Protein AF-A0A6V7IU06-F1 (afdb_monomer_lite)

pLDDT: mean 82.22, std 9.12, range [54.59, 93.12]

Organism: NCBI:txid1563983

Sequence (187 aa):
PEKIKEISKVLLIICTLWHDMVQGTIITSYCLQGQLLVSHLTFLKSKLLQNTLPPMDWMKEILEFKKLLKYFNNDLAPAVCLYTVVNLSWAIAGSAWLMQYDSIDSKTNTLPYFSIVNVFLWALISLAPFVQAARLTTACSMIQNLGHEVRVRPFVYQMTSGEDLDTILLYTSSLNMCARLFRVPIT

Radius of gyration: 24.08 Å; chains: 1; bounding box: 57×33×73 Å

Foldseek 3Di:
DVVVVVVVVVVVVVVVVVVVVVLVVLLVVLLVLLVVLLVLLVVLLVCVLQVVDQLVVSLVSVVVSLVSLVCSQPPSQVVNLVVLVVLVVVLVVLVVVLVVCVVPDPDDDPVSVVSVVSSVVSVVSSCSSLVSQLSSQVSLVVQLCSLVVSVVPCPSCVVPDPVSSVVSNVSSVPDDGAHDHPNHGRD

Secondary structure (DSSP, 8-state):
-HHHHHHHHHHHHHHHHHHHHHHHHHHHHHHHHHHHHHHHHHHHHHHHHTT-S-HHHHHHHHHHHHHHHHHIIIIIHHHHHHHHHHHHHHHHHHHHHHHHHHHH--SS-SHHHHHHHHHHHHHHHHHHHHHHHHHHHHHHHHHHTHHHHHHT-TTTSTTS-HHHHHHHHHHHHH-----EETTEEP-

Structure (mmCIF, N/CA/C/O backbone):
data_AF-A0A6V7IU06-F1
#
_entry.id   AF-A0A6V7IU06-F1
#
loop_
_atom_site.group_PDB
_atom_site.id
_atom_site.type_symbol
_atom_site.label_atom_id
_atom_site.label_alt_id
_atom_site.label_comp_id
_atom_site.label_asym_id
_atom_site.label_entity_id
_atom_site.label_seq_id
_atom_site.pdbx_PDB_ins_code
_atom_site.Cartn_x
_atom_site.Cartn_y
_atom_site.Cartn_z
_atom_site.occupancy
_atom_site.B_iso_or_equiv
_atom_site.auth_seq_id
_atom_site.auth_comp_id
_atom_site.auth_asym_id
_atom_site.auth_atom_id
_atom_site.pdbx_PDB_model_num
ATOM 1 N N . PRO A 1 1 ? 24.860 13.568 -37.531 1.00 66.38 1 PRO A N 1
ATOM 2 C CA . PRO A 1 1 ? 24.248 12.258 -37.185 1.00 66.38 1 PRO A CA 1
ATOM 3 C C . PRO A 1 1 ? 24.676 11.769 -35.789 1.00 66.38 1 PRO A C 1
ATOM 5 O O . PRO A 1 1 ? 23.815 11.555 -34.947 1.00 66.38 1 PRO A O 1
ATOM 8 N N . GLU A 1 2 ? 25.980 11.681 -35.499 1.00 74.75 2 GLU A N 1
ATOM 9 C CA . GLU A 1 2 ? 26.479 11.190 -34.198 1.00 74.75 2 GLU A CA 1
ATOM 10 C C . GLU A 1 2 ? 26.217 12.151 -33.030 1.00 74.75 2 GLU A C 1
ATOM 12 O O . GLU A 1 2 ? 25.719 11.728 -31.992 1.00 74.75 2 GLU A O 1
ATOM 17 N N . LYS A 1 3 ? 26.422 13.463 -33.229 1.00 78.31 3 LYS A N 1
ATOM 18 C CA . LYS A 1 3 ? 26.085 14.483 -32.215 1.00 78.31 3 LYS A CA 1
ATOM 19 C C . LYS A 1 3 ? 24.603 14.458 -31.813 1.00 78.31 3 LYS A C 1
ATOM 21 O O . LYS A 1 3 ? 24.287 14.644 -30.648 1.00 78.31 3 LYS A O 1
ATOM 26 N N . ILE A 1 4 ? 23.701 14.185 -32.761 1.00 83.88 4 ILE A N 1
ATOM 27 C CA . ILE A 1 4 ? 22.252 14.082 -32.500 1.00 83.88 4 ILE A CA 1
ATOM 28 C C . ILE A 1 4 ? 21.950 12.833 -31.662 1.00 83.88 4 ILE A C 1
ATOM 30 O O . ILE A 1 4 ? 21.143 12.896 -30.740 1.00 83.88 4 ILE A O 1
ATOM 34 N N . LYS A 1 5 ? 22.642 11.717 -31.930 1.00 83.81 5 LYS A N 1
ATOM 35 C CA . LYS A 1 5 ? 22.518 10.480 -31.152 1.00 83.81 5 LYS A CA 1
ATOM 36 C C . LYS A 1 5 ? 22.982 10.685 -29.708 1.00 83.81 5 LYS A C 1
ATOM 38 O O . LYS A 1 5 ? 22.265 10.300 -28.791 1.00 83.81 5 LYS A O 1
ATOM 43 N N . GLU A 1 6 ? 24.118 11.343 -29.496 1.00 85.62 6 GLU A N 1
ATOM 44 C CA . GLU A 1 6 ? 24.610 11.657 -28.147 1.00 85.62 6 GLU A CA 1
ATOM 45 C C . GLU A 1 6 ? 23.666 12.605 -27.393 1.00 85.62 6 GLU A C 1
ATOM 47 O O . GLU A 1 6 ? 23.270 12.303 -26.269 1.00 85.62 6 GLU A O 1
ATOM 52 N N . ILE A 1 7 ? 23.189 13.676 -28.038 1.00 91.62 7 ILE A N 1
ATOM 53 C CA . ILE A 1 7 ? 22.194 14.584 -27.440 1.00 91.62 7 ILE A CA 1
ATOM 54 C C . ILE A 1 7 ? 20.904 13.829 -27.076 1.00 91.62 7 ILE A C 1
ATOM 56 O O . ILE A 1 7 ? 20.363 14.031 -25.991 1.00 91.62 7 ILE A O 1
ATOM 60 N N . SER A 1 8 ? 20.430 12.921 -27.938 1.00 86.25 8 SER A N 1
ATOM 61 C CA . SER A 1 8 ? 19.216 12.137 -27.671 1.00 86.25 8 SER A CA 1
ATOM 62 C C . SER A 1 8 ? 19.363 11.182 -26.483 1.00 86.25 8 SER A C 1
ATOM 64 O O . SER A 1 8 ? 18.432 11.052 -25.693 1.00 86.25 8 SER A O 1
ATOM 66 N N . LYS A 1 9 ? 20.539 10.563 -26.304 1.00 86.88 9 LYS A N 1
ATOM 67 C CA . LYS A 1 9 ? 20.825 9.704 -25.146 1.00 86.88 9 LYS A CA 1
ATOM 68 C C . LYS A 1 9 ? 20.848 10.514 -23.855 1.00 86.88 9 LYS A C 1
ATOM 70 O O . LYS A 1 9 ? 20.231 10.107 -22.878 1.00 86.88 9 LYS A O 1
ATOM 75 N N . VAL A 1 10 ? 21.530 11.662 -23.861 1.00 91.19 10 VAL A N 1
ATOM 76 C CA . VAL A 1 10 ? 21.608 12.549 -22.690 1.00 91.19 10 VAL A CA 1
ATOM 77 C C . VAL A 1 10 ? 20.215 13.038 -22.296 1.00 91.19 10 VAL A C 1
ATOM 79 O O . VAL A 1 10 ? 19.853 12.966 -21.125 1.00 91.19 10 VAL A O 1
ATOM 82 N N . LEU A 1 11 ? 19.403 13.461 -23.270 1.00 91.75 11 LEU A N 1
ATOM 83 C CA . LEU A 1 11 ? 18.022 13.872 -23.020 1.00 91.75 11 LEU A CA 1
ATOM 84 C C . LEU A 1 11 ? 17.186 12.726 -22.432 1.00 91.75 11 LEU A C 1
ATOM 86 O O . LEU A 1 11 ? 16.478 12.934 -21.451 1.00 91.75 11 LEU A O 1
ATOM 90 N N . LEU A 1 12 ? 17.306 11.514 -22.982 1.00 88.00 12 LEU A N 1
ATOM 91 C CA . LEU A 1 12 ? 16.582 10.338 -22.494 1.00 88.00 12 LEU A CA 1
ATOM 92 C C . LEU A 1 12 ? 16.960 9.993 -21.048 1.00 88.00 12 LEU A C 1
ATOM 94 O O . LEU A 1 12 ? 16.076 9.696 -20.245 1.00 88.00 12 LEU A O 1
ATOM 98 N N . ILE A 1 13 ? 18.245 10.088 -20.693 1.00 88.56 13 ILE A N 1
ATOM 99 C CA . ILE A 1 13 ? 18.719 9.876 -19.318 1.00 88.56 13 ILE A CA 1
ATOM 100 C C . ILE A 1 13 ? 18.093 10.907 -18.370 1.00 88.56 13 ILE A C 1
ATOM 102 O O . ILE A 1 13 ? 17.560 10.529 -17.331 1.00 88.56 13 ILE A O 1
ATOM 106 N N . ILE A 1 14 ? 18.097 12.193 -18.738 1.00 91.19 14 ILE A N 1
ATOM 107 C CA . ILE A 1 14 ? 17.514 13.264 -17.912 1.00 91.19 14 ILE A CA 1
ATOM 108 C C . ILE A 1 14 ? 16.005 13.060 -17.729 1.00 91.19 14 ILE A C 1
ATOM 110 O O . ILE A 1 14 ? 15.505 13.150 -16.608 1.00 91.19 14 ILE A O 1
ATOM 114 N N . CYS A 1 15 ? 15.278 12.752 -18.807 1.00 88.94 15 CYS A N 1
ATOM 115 C CA . CYS A 1 15 ? 13.842 12.483 -18.736 1.00 88.94 15 CYS A CA 1
ATOM 116 C C . CYS A 1 15 ? 13.533 11.280 -17.837 1.00 88.94 15 CYS A C 1
ATOM 118 O O . CYS A 1 15 ? 12.626 11.356 -17.011 1.00 88.94 15 CYS A O 1
ATOM 120 N N . THR A 1 16 ? 14.303 10.198 -17.961 1.00 86.50 16 THR A N 1
ATOM 121 C CA . THR A 1 16 ? 14.107 8.983 -17.156 1.00 86.50 16 THR A CA 1
ATOM 122 C C . THR A 1 16 ? 14.365 9.262 -15.677 1.00 86.50 16 THR A C 1
ATOM 124 O O . THR A 1 16 ? 13.518 8.955 -14.846 1.00 86.50 16 THR A O 1
ATOM 127 N N . LEU A 1 17 ? 15.459 9.960 -15.350 1.00 87.31 17 LEU A N 1
ATOM 128 C CA . LEU A 1 17 ? 15.771 10.360 -13.973 1.00 87.31 17 LEU A CA 1
ATOM 129 C C . LEU A 1 17 ? 14.665 11.217 -13.348 1.00 87.31 17 LEU A C 1
ATOM 131 O O . LEU A 1 17 ? 14.321 11.038 -12.180 1.00 87.31 17 LEU A O 1
ATOM 135 N N . TRP A 1 18 ? 14.093 12.144 -14.119 1.00 91.19 18 TRP A N 1
ATOM 136 C CA . TRP A 1 18 ? 12.992 12.975 -13.640 1.00 91.19 18 TRP A CA 1
ATOM 137 C C . TRP A 1 18 ? 11.736 12.147 -13.352 1.00 91.19 18 TRP A C 1
ATOM 139 O O . TRP A 1 18 ? 11.112 12.312 -12.302 1.00 91.19 18 TRP A O 1
ATOM 149 N N . HIS A 1 19 ? 11.384 11.231 -14.257 1.00 87.94 19 HIS A N 1
ATOM 150 C CA . HIS A 1 19 ? 10.266 10.311 -14.061 1.00 87.94 19 HIS A CA 1
ATOM 151 C C . HIS A 1 19 ? 10.463 9.419 -12.829 1.00 87.94 19 HIS A C 1
ATOM 153 O O . HIS A 1 19 ? 9.542 9.310 -12.018 1.00 87.94 19 HIS A O 1
ATOM 159 N N . ASP A 1 20 ? 11.661 8.865 -12.637 1.00 87.19 20 ASP A N 1
ATOM 160 C CA . ASP A 1 20 ? 11.993 8.022 -11.485 1.00 87.19 20 ASP A CA 1
ATOM 161 C C . ASP A 1 20 ? 11.888 8.794 -10.165 1.00 87.19 20 ASP A C 1
ATOM 163 O O . ASP A 1 20 ? 11.322 8.296 -9.188 1.00 87.19 20 ASP A O 1
ATOM 167 N N . MET A 1 21 ? 12.363 10.044 -10.136 1.00 90.69 21 MET A N 1
ATOM 168 C CA . MET A 1 21 ? 12.269 10.909 -8.958 1.00 90.69 21 MET A CA 1
ATOM 169 C C . MET A 1 21 ? 10.810 11.220 -8.591 1.00 90.69 21 MET A C 1
ATOM 171 O O . MET A 1 21 ? 10.420 11.117 -7.422 1.00 90.69 21 MET A O 1
ATOM 175 N N . VAL A 1 22 ? 9.985 11.577 -9.582 1.00 91.19 22 VAL A N 1
ATOM 176 C CA . VAL A 1 22 ? 8.552 11.848 -9.377 1.00 91.19 22 VAL A CA 1
ATOM 177 C C . VAL A 1 22 ? 7.840 10.591 -8.886 1.00 91.19 22 VAL A C 1
ATOM 179 O O . VAL A 1 22 ? 7.103 10.637 -7.899 1.00 91.19 22 VAL A O 1
ATOM 182 N N . GLN A 1 23 ? 8.103 9.454 -9.523 1.00 89.19 23 GLN A N 1
ATOM 183 C CA . GLN A 1 23 ? 7.504 8.185 -9.151 1.00 89.19 23 GLN A CA 1
ATOM 184 C C . GLN A 1 23 ? 7.879 7.772 -7.724 1.00 89.19 23 GLN A C 1
ATOM 186 O O . GLN A 1 23 ? 7.001 7.426 -6.929 1.00 89.19 23 GLN A O 1
ATOM 191 N N . GLY A 1 24 ? 9.167 7.839 -7.379 1.00 89.00 24 GLY A N 1
ATOM 192 C CA . GLY A 1 24 ? 9.655 7.527 -6.039 1.00 89.00 24 GLY A CA 1
ATOM 193 C C . GLY A 1 24 ? 8.998 8.407 -4.977 1.00 89.00 24 GLY A C 1
ATOM 194 O O . GLY A 1 24 ? 8.572 7.907 -3.936 1.00 89.00 24 GLY A O 1
ATOM 195 N N . THR A 1 25 ? 8.820 9.696 -5.271 1.00 91.56 25 THR A N 1
ATOM 196 C CA . THR A 1 25 ? 8.146 10.648 -4.376 1.00 91.56 25 THR A CA 1
ATOM 197 C C . THR A 1 25 ? 6.679 10.280 -4.154 1.00 91.56 25 THR A C 1
ATOM 199 O O . THR A 1 25 ? 6.214 10.259 -3.013 1.00 91.56 25 THR A O 1
ATOM 202 N N . ILE A 1 26 ? 5.946 9.944 -5.218 1.00 91.19 26 ILE A N 1
ATOM 203 C CA . ILE A 1 26 ? 4.521 9.594 -5.137 1.00 91.19 26 ILE A CA 1
ATOM 204 C C . ILE A 1 26 ? 4.318 8.291 -4.356 1.00 91.19 26 ILE A C 1
ATOM 206 O O . ILE A 1 26 ? 3.492 8.248 -3.442 1.00 91.19 26 ILE A O 1
ATOM 210 N N . ILE A 1 27 ? 5.101 7.250 -4.658 1.00 90.44 27 ILE A N 1
ATOM 211 C CA . ILE A 1 27 ? 5.028 5.961 -3.953 1.00 90.44 27 ILE A CA 1
ATOM 212 C C . ILE A 1 27 ? 5.397 6.141 -2.476 1.00 90.44 27 ILE A C 1
ATOM 214 O O . ILE A 1 27 ? 4.694 5.645 -1.597 1.00 90.44 27 ILE A O 1
ATOM 218 N N . THR A 1 28 ? 6.457 6.897 -2.184 1.00 91.38 28 THR A N 1
ATOM 219 C CA . THR A 1 28 ? 6.884 7.155 -0.802 1.00 91.38 28 THR A CA 1
ATOM 220 C C . THR A 1 28 ? 5.832 7.945 -0.030 1.00 91.38 28 THR A C 1
ATOM 222 O O . THR A 1 28 ? 5.491 7.566 1.088 1.00 91.38 28 THR A O 1
ATOM 225 N N . SER A 1 29 ? 5.262 8.998 -0.624 1.00 91.75 29 SER A N 1
ATOM 226 C CA . SER A 1 29 ? 4.185 9.788 -0.014 1.00 91.75 29 SER A CA 1
ATOM 227 C C . SER A 1 29 ? 2.966 8.923 0.312 1.00 91.75 29 SER A C 1
ATOM 229 O O . SER A 1 29 ? 2.428 9.002 1.416 1.00 91.75 29 SER A O 1
ATOM 231 N N . TYR A 1 30 ? 2.581 8.023 -0.598 1.00 91.62 30 TYR A N 1
ATOM 232 C CA . TYR A 1 30 ? 1.510 7.060 -0.356 1.00 91.62 30 TYR A CA 1
ATOM 233 C C . TYR A 1 30 ? 1.820 6.122 0.809 1.00 91.62 30 TYR A C 1
ATOM 235 O O . TYR A 1 30 ? 0.993 5.945 1.705 1.00 91.62 30 TYR A O 1
ATOM 243 N N . CYS A 1 31 ? 3.027 5.557 0.842 1.00 91.06 31 CYS A N 1
ATOM 244 C CA . CYS A 1 31 ? 3.454 4.693 1.936 1.00 91.06 31 CYS A CA 1
ATOM 245 C C . CYS A 1 31 ? 3.451 5.426 3.284 1.00 91.06 31 CYS A C 1
ATOM 247 O O . CYS A 1 31 ? 2.928 4.899 4.266 1.00 91.06 31 CYS A O 1
ATOM 249 N N . 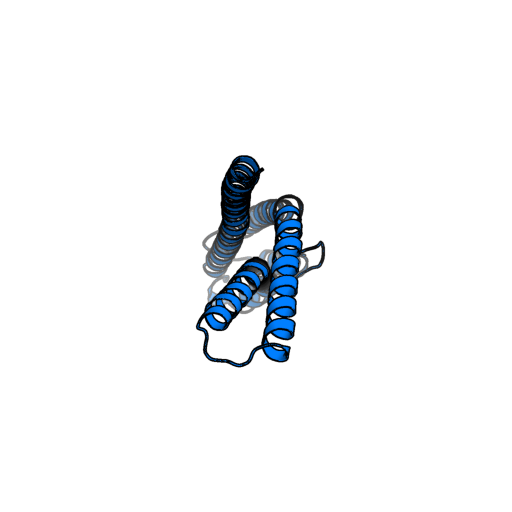LEU A 1 32 ? 3.963 6.659 3.325 1.00 92.88 32 LEU A N 1
ATOM 250 C CA . LEU A 1 32 ? 3.990 7.497 4.524 1.00 92.88 32 LEU A CA 1
ATOM 251 C C . LEU A 1 32 ? 2.582 7.836 5.021 1.00 92.88 32 LEU A C 1
ATOM 253 O O . LEU A 1 32 ? 2.293 7.640 6.201 1.00 92.88 32 LEU A O 1
ATOM 257 N N . GLN A 1 33 ? 1.689 8.288 4.136 1.00 92.44 33 GLN A N 1
ATOM 258 C CA . GLN A 1 33 ? 0.303 8.588 4.507 1.00 92.44 33 GLN A CA 1
ATOM 259 C C . GLN A 1 33 ? -0.429 7.332 4.990 1.00 92.44 33 GLN A C 1
ATOM 261 O O . GLN A 1 33 ? -1.119 7.373 6.007 1.00 92.44 33 GLN A O 1
ATOM 266 N N . GLY A 1 34 ? -0.214 6.190 4.333 1.00 91.69 34 GLY A N 1
ATOM 267 C CA . GLY A 1 34 ? -0.758 4.912 4.779 1.00 91.69 34 GLY A CA 1
ATOM 268 C C . GLY A 1 34 ? -0.259 4.517 6.174 1.00 91.69 34 GLY A C 1
ATOM 269 O O . GLY A 1 34 ? -1.053 4.071 7.000 1.00 91.69 34 GLY A O 1
ATOM 270 N N . GLN A 1 35 ? 1.037 4.688 6.464 1.00 92.31 35 GLN A N 1
ATOM 271 C CA . GLN A 1 35 ? 1.603 4.394 7.788 1.00 92.31 35 GLN A CA 1
ATOM 272 C C . GLN A 1 35 ? 1.053 5.333 8.860 1.00 92.31 35 GLN A C 1
ATOM 274 O O . GLN A 1 35 ? 0.745 4.890 9.965 1.00 92.31 35 GLN A O 1
ATOM 279 N N . LEU A 1 36 ? 0.889 6.613 8.530 1.00 93.12 36 LEU A N 1
ATOM 280 C CA . LEU A 1 36 ? 0.314 7.599 9.436 1.00 93.12 36 LEU A CA 1
ATOM 281 C C . LEU A 1 36 ? -1.130 7.236 9.803 1.00 93.12 36 LEU A C 1
ATOM 283 O O . LEU A 1 36 ? -1.481 7.266 10.981 1.00 93.12 36 LEU A O 1
ATOM 287 N N . LEU A 1 37 ? -1.934 6.803 8.826 1.00 92.38 37 LEU A N 1
ATOM 288 C CA . LEU A 1 37 ? -3.292 6.309 9.065 1.00 92.38 37 LEU A CA 1
ATOM 289 C C . LEU A 1 37 ? -3.302 5.058 9.960 1.00 92.38 37 LEU A C 1
ATOM 291 O O . LEU A 1 37 ? -4.087 4.998 10.905 1.00 92.38 37 LEU A O 1
ATOM 295 N N . VAL A 1 38 ? -2.417 4.083 9.716 1.00 91.62 38 VAL A N 1
ATOM 296 C CA . VAL A 1 38 ? -2.277 2.887 10.574 1.00 91.62 38 VAL A CA 1
ATOM 297 C C . VAL A 1 38 ? -1.924 3.272 12.012 1.00 91.62 38 VAL A C 1
ATOM 299 O O . VAL A 1 38 ? -2.520 2.757 12.961 1.00 91.62 38 VAL A O 1
ATOM 302 N N . SER A 1 39 ? -0.963 4.180 12.180 1.00 91.31 39 SER A N 1
ATOM 303 C CA . SER A 1 39 ? -0.522 4.652 13.494 1.00 91.31 39 SER A CA 1
ATOM 304 C C . SER A 1 39 ? -1.648 5.368 14.238 1.00 91.31 39 SER A C 1
ATOM 306 O O . SER A 1 39 ? -1.935 5.041 15.389 1.00 91.31 39 SER A O 1
ATOM 308 N N . HIS A 1 40 ? -2.360 6.271 13.557 1.00 91.81 40 HIS A N 1
ATOM 309 C CA . HIS A 1 40 ? -3.506 6.981 14.120 1.00 91.81 40 HIS A CA 1
ATOM 310 C C . HIS A 1 40 ? -4.599 6.015 14.593 1.00 91.81 40 HIS A C 1
ATOM 312 O O . HIS A 1 40 ? -5.119 6.145 15.700 1.00 91.81 40 HIS A O 1
ATOM 318 N N . LEU A 1 41 ? -4.887 4.985 13.798 1.00 88.94 41 LEU A N 1
ATOM 319 C CA . LEU A 1 41 ? -5.882 3.981 14.143 1.00 88.94 41 LEU A CA 1
ATOM 320 C C . LEU A 1 41 ? -5.450 3.107 15.334 1.00 88.94 41 LEU A C 1
ATOM 322 O O . LEU A 1 41 ? -6.245 2.818 16.226 1.00 88.94 41 LEU A O 1
ATOM 326 N N . THR A 1 42 ? -4.170 2.735 15.392 1.00 88.81 42 THR A N 1
ATOM 327 C CA . THR A 1 42 ? -3.589 1.989 16.521 1.00 88.81 42 THR A CA 1
ATOM 328 C C . THR A 1 42 ? -3.624 2.818 17.808 1.00 88.81 42 THR A C 1
ATOM 330 O O . THR A 1 42 ? -3.929 2.304 18.884 1.00 88.81 42 THR A O 1
ATOM 333 N N . PHE A 1 43 ? -3.366 4.120 17.705 1.00 88.75 43 PHE A N 1
ATOM 334 C CA . PHE A 1 43 ? -3.474 5.054 18.819 1.00 88.75 43 PHE A CA 1
ATOM 335 C C . PHE A 1 43 ? -4.919 5.190 19.317 1.00 88.75 43 PHE A C 1
ATOM 337 O O . PHE A 1 43 ? -5.165 5.093 20.519 1.00 88.75 43 PHE A O 1
ATOM 344 N N . LEU A 1 44 ? -5.886 5.316 18.402 1.00 87.44 44 LEU A N 1
ATOM 345 C CA . LEU A 1 44 ? -7.316 5.299 18.721 1.00 87.44 44 LEU A CA 1
ATOM 346 C C . LEU A 1 44 ? -7.749 4.003 19.407 1.00 87.44 44 LEU A C 1
ATOM 348 O O . LEU A 1 44 ? -8.550 4.049 20.342 1.00 87.44 44 LEU A O 1
ATOM 352 N N . LYS A 1 45 ? -7.202 2.857 18.984 1.00 86.56 45 LYS A N 1
ATOM 353 C CA . LYS A 1 45 ? -7.425 1.570 19.653 1.00 86.56 45 LYS A CA 1
ATOM 354 C C . LYS A 1 45 ? -7.001 1.636 21.121 1.00 86.56 45 LYS A C 1
ATOM 356 O O . LYS A 1 45 ? -7.775 1.284 22.009 1.00 86.56 45 LYS A O 1
ATOM 361 N N . SER A 1 46 ? -5.775 2.092 21.370 1.00 86.06 46 SER A N 1
ATOM 362 C CA . SER A 1 46 ? -5.207 2.185 22.717 1.00 86.06 46 SER A CA 1
ATOM 363 C C . SER A 1 46 ? -5.975 3.166 23.599 1.00 86.06 46 SER A C 1
ATOM 365 O O . SER A 1 46 ? -6.268 2.833 24.745 1.00 86.06 46 SER A O 1
ATOM 367 N N . LYS A 1 47 ? -6.363 4.330 23.057 1.00 85.75 47 LYS A N 1
ATOM 368 C CA . LYS A 1 47 ? -7.198 5.314 23.763 1.00 85.75 47 LYS A CA 1
ATOM 369 C C . LYS A 1 47 ? -8.508 4.701 24.249 1.00 85.75 47 LYS A C 1
ATOM 371 O O . LYS A 1 47 ? -8.853 4.871 25.420 1.00 85.75 47 LYS A O 1
ATOM 376 N N . LEU A 1 48 ? -9.200 3.968 23.366 1.00 82.38 48 LEU A N 1
ATOM 377 C CA . LEU A 1 48 ? -10.451 3.306 23.721 1.00 82.38 48 LEU A CA 1
ATOM 378 C C . LEU A 1 48 ? -10.211 2.254 24.799 1.00 82.38 48 LEU A C 1
ATOM 380 O O . LEU A 1 48 ? -10.854 2.333 25.836 1.00 82.38 48 LEU A O 1
ATOM 384 N N . LEU A 1 49 ? -9.256 1.334 24.601 1.00 80.81 49 LEU A N 1
ATOM 385 C CA . LEU A 1 49 ? -8.967 0.236 25.538 1.00 80.81 49 LEU A CA 1
ATOM 386 C C . LEU A 1 49 ? -8.565 0.700 26.940 1.00 80.81 49 LEU A C 1
ATOM 388 O O . LEU A 1 49 ? -8.821 -0.009 27.908 1.00 80.81 49 LEU A O 1
ATOM 392 N N . GLN A 1 50 ? -7.902 1.849 27.048 1.00 82.19 50 GLN A N 1
ATOM 393 C CA . GLN A 1 50 ? -7.514 2.438 28.331 1.00 82.19 50 GLN A CA 1
ATOM 394 C C . GLN A 1 50 ? -8.624 3.311 28.940 1.00 82.19 50 GLN A C 1
ATOM 396 O O . GLN A 1 50 ? -8.416 3.888 30.001 1.00 82.19 50 GLN A O 1
ATOM 401 N N . ASN A 1 51 ? -9.779 3.428 28.271 1.00 76.75 51 ASN A N 1
ATOM 402 C CA . ASN A 1 51 ? -10.902 4.291 28.644 1.00 76.75 51 ASN A CA 1
ATOM 403 C C . ASN A 1 51 ? -10.477 5.747 28.921 1.00 76.75 51 ASN A C 1
ATOM 405 O O . ASN A 1 51 ? -10.976 6.409 29.826 1.00 76.75 51 ASN A O 1
ATOM 409 N N . THR A 1 52 ? -9.502 6.239 28.151 1.00 73.62 52 THR A N 1
ATOM 410 C CA . THR A 1 52 ? -8.934 7.592 28.325 1.00 73.62 52 THR A CA 1
ATOM 411 C C . THR A 1 52 ? -9.738 8.670 27.604 1.00 73.62 52 THR A C 1
ATOM 413 O O . THR A 1 52 ? -9.493 9.857 27.808 1.00 73.62 52 THR A O 1
ATOM 416 N N . LEU A 1 53 ? -10.691 8.269 26.759 1.00 75.75 53 LEU A N 1
ATOM 417 C CA . LEU A 1 53 ? -11.535 9.151 25.964 1.00 75.75 53 LEU A CA 1
ATOM 418 C C . LEU A 1 53 ? -13.001 8.699 26.069 1.00 75.75 53 LEU A C 1
ATOM 420 O O . LEU A 1 53 ? -13.256 7.494 25.970 1.00 75.75 53 LEU A O 1
ATOM 424 N N . PRO A 1 54 ? -13.968 9.628 26.198 1.00 80.25 54 PRO A N 1
ATOM 425 C CA . PRO A 1 54 ? -15.383 9.296 26.122 1.00 80.25 54 PRO A CA 1
ATOM 426 C C . PRO A 1 54 ? -15.731 8.572 24.807 1.00 80.25 54 PRO A C 1
ATOM 428 O O . PRO A 1 54 ? -15.268 8.990 23.738 1.00 80.25 54 PRO A O 1
ATOM 431 N N . PRO A 1 55 ? -16.598 7.543 24.837 1.00 77.81 55 PRO A N 1
ATOM 432 C CA . PRO A 1 55 ? -16.999 6.790 23.646 1.00 77.81 55 PRO A CA 1
ATOM 433 C C . PRO A 1 55 ? -17.514 7.647 22.485 1.00 77.81 55 PRO A C 1
ATOM 435 O O . PRO A 1 55 ? -17.192 7.390 21.326 1.00 77.81 55 PRO A O 1
ATOM 438 N N . MET A 1 56 ? -18.282 8.699 22.783 1.00 81.62 56 MET A N 1
ATOM 439 C CA . MET A 1 56 ? -18.830 9.605 21.769 1.00 81.62 56 MET A CA 1
ATOM 440 C C . MET A 1 56 ? -17.750 10.376 21.011 1.00 81.62 56 MET A C 1
ATOM 442 O O . MET A 1 56 ? -17.853 10.544 19.796 1.00 81.62 56 MET A O 1
ATOM 446 N N . ASP A 1 57 ? -16.706 10.828 21.701 1.00 85.50 57 ASP A N 1
ATOM 447 C CA . ASP A 1 57 ? -15.606 11.551 21.064 1.00 85.50 57 ASP A CA 1
ATOM 448 C C . ASP A 1 57 ? -14.696 10.595 20.291 1.00 85.50 57 ASP A C 1
ATOM 450 O O . ASP A 1 57 ? -14.253 10.922 19.190 1.00 85.50 57 ASP A O 1
ATOM 454 N N . TRP A 1 58 ? -14.533 9.361 20.778 1.00 87.44 58 TRP A N 1
ATOM 455 C CA . TRP A 1 58 ? -13.852 8.305 20.030 1.00 87.44 58 TRP A CA 1
ATOM 456 C C . TRP A 1 58 ? -14.538 8.014 18.687 1.00 87.44 58 TRP A C 1
ATOM 458 O O . TRP A 1 58 ? -13.882 7.944 17.647 1.00 87.44 58 TRP A O 1
ATOM 468 N N . MET A 1 59 ? -15.871 7.900 18.680 1.00 85.94 59 MET A N 1
ATOM 469 C CA . MET A 1 59 ? -16.636 7.674 17.449 1.00 85.94 59 MET A CA 1
ATOM 470 C C . MET A 1 59 ? -16.483 8.827 16.445 1.00 85.94 59 MET A C 1
ATOM 472 O O . MET A 1 59 ? -16.399 8.567 15.239 1.00 85.94 59 MET A O 1
ATOM 476 N N . LYS A 1 60 ? -16.390 10.081 16.921 1.00 88.62 60 LYS A N 1
ATOM 477 C CA . LYS A 1 60 ? -16.104 11.255 16.075 1.00 88.62 60 LYS A CA 1
ATOM 478 C C . LYS A 1 60 ? -14.702 11.190 15.466 1.00 88.62 60 LYS A C 1
ATOM 480 O O . LYS A 1 60 ? -14.591 11.359 14.253 1.00 88.62 60 LYS A O 1
ATOM 485 N N . GLU A 1 61 ? -13.665 10.888 16.255 1.00 88.88 61 GLU A N 1
ATOM 486 C CA . GLU A 1 61 ? -12.291 10.736 15.737 1.00 88.88 61 GLU A CA 1
ATOM 487 C C . GLU A 1 61 ? -12.233 9.623 14.661 1.00 88.88 61 GLU A C 1
ATOM 489 O O . GLU A 1 61 ? -11.630 9.796 13.600 1.00 88.88 61 GLU A O 1
ATOM 494 N N . ILE A 1 62 ? -12.953 8.509 14.853 1.00 88.31 62 ILE A N 1
ATOM 495 C CA . ILE A 1 62 ? -13.063 7.442 13.841 1.00 88.31 62 ILE A CA 1
ATOM 496 C C . ILE A 1 62 ? -13.773 7.916 12.561 1.00 88.31 62 ILE A C 1
ATOM 498 O O . ILE A 1 62 ? -13.397 7.521 11.452 1.00 88.31 62 ILE A O 1
ATOM 502 N N . LEU A 1 63 ? -14.791 8.772 12.674 1.00 87.81 63 LEU A N 1
ATOM 503 C CA . LEU A 1 63 ? -15.470 9.338 11.507 1.00 87.81 63 LEU A CA 1
ATOM 504 C C . LEU A 1 63 ? -14.545 10.270 10.708 1.00 87.81 63 LEU A C 1
ATOM 506 O O . LEU A 1 63 ? -14.590 10.273 9.475 1.00 87.81 63 LEU A O 1
ATOM 510 N N . GLU A 1 64 ? -13.698 11.045 11.384 1.00 90.44 64 GLU A N 1
ATOM 511 C CA . GLU A 1 64 ? -12.670 11.866 10.738 1.00 90.44 64 GLU A CA 1
ATOM 512 C C . GLU A 1 64 ? -11.625 11.001 10.035 1.00 90.44 64 GLU A C 1
ATOM 514 O O . GLU A 1 64 ? -11.349 11.214 8.851 1.00 90.44 64 GLU A O 1
ATOM 519 N N . PHE A 1 65 ? -11.145 9.945 10.697 1.00 91.25 65 PHE A N 1
ATOM 520 C CA . PHE A 1 65 ? -10.287 8.943 10.069 1.00 91.25 65 PHE A CA 1
ATOM 521 C C . PHE A 1 65 ? -10.928 8.347 8.809 1.00 91.25 65 PHE A C 1
ATOM 523 O O . PHE A 1 65 ? -10.276 8.240 7.771 1.00 91.25 65 PHE A O 1
ATOM 530 N N . LYS A 1 66 ? -12.227 8.022 8.839 1.00 88.75 66 LYS A N 1
ATOM 531 C CA . LYS A 1 66 ? -12.946 7.495 7.668 1.00 88.75 66 LYS A CA 1
ATOM 532 C C . LYS A 1 66 ? -12.934 8.471 6.486 1.00 88.75 66 LYS A C 1
ATOM 534 O O . LYS A 1 66 ? -12.863 8.031 5.336 1.00 88.75 66 LYS A O 1
ATOM 539 N N . LYS A 1 67 ? -12.980 9.786 6.733 1.00 89.50 67 LYS A N 1
ATOM 540 C CA . LYS A 1 67 ? -12.837 10.805 5.676 1.00 89.50 67 LYS A CA 1
ATOM 541 C C . LYS A 1 67 ? -11.425 10.793 5.088 1.00 89.50 67 LYS A C 1
ATOM 543 O O . LYS A 1 67 ? -11.294 10.793 3.866 1.00 89.50 67 LYS A O 1
ATOM 548 N N . LEU A 1 68 ? -10.395 10.709 5.933 1.00 90.62 68 LEU A N 1
ATOM 549 C CA . LEU A 1 68 ? -8.996 10.605 5.497 1.00 90.62 68 LEU A CA 1
ATOM 550 C C . LEU A 1 68 ? -8.741 9.322 4.698 1.00 90.62 68 LEU A C 1
ATOM 552 O O . LEU A 1 68 ? -8.104 9.365 3.651 1.00 90.62 68 LEU A O 1
ATOM 556 N N . LEU A 1 69 ? -9.304 8.192 5.128 1.00 89.00 69 LEU A N 1
ATOM 557 C CA . LEU A 1 69 ? -9.234 6.927 4.397 1.00 89.00 69 LEU A CA 1
ATOM 558 C C . LEU A 1 69 ? -9.935 7.020 3.034 1.00 89.00 69 LEU A C 1
ATOM 560 O O . LEU A 1 69 ? -9.449 6.477 2.043 1.00 89.00 69 LEU A O 1
ATOM 564 N N . LYS A 1 70 ? -11.072 7.723 2.957 1.00 88.50 70 LYS A N 1
ATOM 565 C CA . LYS A 1 70 ? -11.766 7.966 1.686 1.00 88.50 70 LYS A CA 1
ATOM 566 C C . LYS A 1 70 ? -10.912 8.806 0.733 1.00 88.50 70 LYS A C 1
ATOM 568 O O . LYS A 1 70 ? -10.834 8.454 -0.439 1.00 88.50 70 LYS A O 1
ATOM 573 N N . TYR A 1 71 ? -10.267 9.859 1.234 1.00 89.56 71 TYR A N 1
ATOM 574 C CA . TYR A 1 71 ? -9.310 10.669 0.473 1.00 89.56 71 TYR A CA 1
ATOM 575 C C . TYR A 1 71 ? -8.124 9.820 -0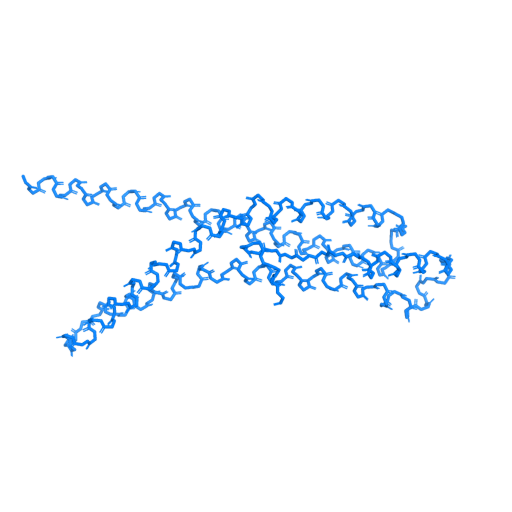.012 1.00 89.56 71 TYR A C 1
ATOM 577 O O . TYR A 1 71 ? -7.835 9.766 -1.204 1.00 89.56 71 TYR A O 1
ATOM 585 N N . PHE A 1 72 ? -7.513 9.046 0.886 1.00 90.06 72 PHE A N 1
ATOM 586 C CA . PHE A 1 72 ? -6.409 8.140 0.567 1.00 90.06 72 PHE A CA 1
ATOM 587 C C . PHE A 1 72 ? -6.763 7.158 -0.566 1.00 90.06 72 PHE A C 1
ATOM 589 O O . PHE A 1 72 ? -6.003 6.995 -1.520 1.00 90.06 72 PHE A O 1
ATOM 596 N N . ASN A 1 73 ? -7.953 6.554 -0.504 1.00 88.88 73 ASN A N 1
ATOM 597 C CA . ASN A 1 73 ? -8.430 5.593 -1.499 1.00 88.88 73 ASN A CA 1
ATOM 598 C C . ASN A 1 73 ? -8.858 6.232 -2.836 1.00 88.88 73 ASN A C 1
ATOM 600 O O . ASN A 1 73 ? -8.759 5.579 -3.873 1.00 88.88 73 ASN A O 1
ATOM 604 N N . ASN A 1 74 ? -9.392 7.455 -2.828 1.00 86.94 74 ASN A N 1
ATOM 605 C CA . ASN A 1 74 ? -9.955 8.078 -4.031 1.00 86.94 74 ASN A CA 1
ATOM 606 C C . ASN A 1 74 ? -8.969 8.979 -4.772 1.00 86.94 74 ASN A C 1
ATOM 608 O O . ASN A 1 74 ? -9.046 9.042 -5.993 1.00 86.94 74 ASN A O 1
ATOM 612 N N . ASP A 1 75 ? -8.067 9.651 -4.060 1.00 85.94 75 ASP A N 1
ATOM 613 C CA . ASP A 1 75 ? -7.174 10.652 -4.648 1.00 85.94 75 ASP A CA 1
ATOM 614 C C . ASP A 1 75 ? -5.738 10.127 -4.752 1.00 85.94 75 ASP A C 1
ATOM 616 O O . ASP A 1 75 ? -5.081 10.286 -5.781 1.00 85.94 75 ASP A O 1
ATOM 620 N N . LEU A 1 76 ? -5.261 9.422 -3.721 1.00 85.62 76 LEU A N 1
ATOM 621 C CA . LEU A 1 76 ? -3.883 8.928 -3.662 1.00 85.62 76 LEU A CA 1
ATOM 622 C C . LEU A 1 76 ? -3.707 7.566 -4.348 1.00 85.62 76 LEU A C 1
ATOM 624 O O . LEU A 1 76 ? -2.774 7.373 -5.131 1.00 85.62 76 LEU A O 1
ATOM 628 N N . ALA A 1 77 ? -4.607 6.617 -4.076 1.00 87.12 77 ALA A N 1
ATOM 629 C CA . ALA A 1 77 ? -4.491 5.263 -4.609 1.00 87.12 77 ALA A CA 1
ATOM 630 C C . ALA A 1 77 ? -4.506 5.208 -6.150 1.00 87.12 77 ALA A C 1
ATOM 632 O O . ALA A 1 77 ? -3.650 4.510 -6.694 1.00 87.12 77 ALA A O 1
ATOM 633 N N . PRO A 1 78 ? -5.371 5.935 -6.894 1.00 86.75 78 PRO A N 1
ATOM 634 C CA . PRO A 1 78 ? -5.371 5.866 -8.359 1.00 86.75 78 PRO A CA 1
ATOM 635 C C . PRO A 1 78 ? -4.070 6.358 -8.994 1.00 86.75 78 PRO A C 1
ATOM 637 O O . PRO A 1 78 ? -3.616 5.770 -9.974 1.00 86.75 78 PRO A O 1
ATOM 640 N N . ALA A 1 79 ? -3.437 7.386 -8.419 1.00 87.38 79 ALA A N 1
ATOM 641 C CA . ALA A 1 79 ? -2.144 7.867 -8.896 1.00 87.38 79 ALA A CA 1
ATOM 642 C C . ALA A 1 79 ? -1.078 6.766 -8.781 1.00 87.38 79 ALA A C 1
ATOM 644 O O . ALA A 1 79 ? -0.384 6.459 -9.747 1.00 87.38 79 ALA A O 1
ATOM 645 N N . VAL A 1 80 ? -1.005 6.097 -7.629 1.00 88.94 80 VAL A N 1
ATOM 646 C CA . VAL A 1 80 ? -0.062 4.992 -7.391 1.00 88.94 80 VAL A CA 1
ATOM 647 C C . VAL A 1 80 ? -0.391 3.756 -8.233 1.00 88.94 80 VAL A C 1
ATOM 649 O O . VAL A 1 80 ? 0.516 3.048 -8.671 1.00 88.94 80 VAL A O 1
ATOM 652 N N . CYS A 1 81 ? -1.671 3.513 -8.524 1.00 86.62 81 CYS A N 1
ATOM 653 C CA . CYS A 1 81 ? -2.115 2.450 -9.430 1.00 86.62 81 CYS A CA 1
ATOM 654 C C . CYS A 1 81 ? -1.547 2.625 -10.847 1.00 86.62 81 CYS A C 1
ATOM 656 O O . CYS A 1 81 ? -1.093 1.664 -11.460 1.00 86.62 81 CYS A O 1
ATOM 658 N N . LEU A 1 82 ? -1.527 3.854 -11.369 1.00 88.31 82 LEU A N 1
ATOM 659 C CA . LEU A 1 82 ? -0.955 4.118 -12.691 1.00 88.31 82 LEU A CA 1
ATOM 660 C C . LEU A 1 82 ? 0.551 3.824 -12.715 1.00 88.31 82 LEU A C 1
ATOM 662 O O . LEU A 1 82 ? 1.025 3.113 -13.599 1.00 88.31 82 LEU A O 1
ATOM 666 N N . TYR A 1 83 ? 1.294 4.292 -11.711 1.00 87.69 83 TYR A N 1
ATOM 667 C CA . TYR A 1 83 ? 2.737 4.040 -11.630 1.00 87.69 83 TYR A CA 1
ATOM 668 C C . TYR A 1 83 ? 3.084 2.570 -11.375 1.00 87.69 83 TYR A C 1
ATOM 670 O O . TYR A 1 83 ? 4.079 2.078 -11.895 1.00 87.69 83 TYR A O 1
ATOM 678 N N . THR A 1 84 ? 2.262 1.833 -10.628 1.00 87.00 84 THR A N 1
ATOM 679 C CA . THR A 1 84 ? 2.467 0.385 -10.443 1.00 87.00 84 THR A CA 1
ATOM 680 C C . THR A 1 84 ? 2.303 -0.390 -11.749 1.00 87.00 84 THR A C 1
ATOM 682 O O . THR A 1 84 ? 3.104 -1.282 -12.009 1.00 87.00 84 THR A O 1
ATOM 685 N N . VAL A 1 85 ? 1.361 -0.016 -12.623 1.00 88.50 85 VAL A N 1
ATOM 686 C CA . VAL A 1 85 ? 1.251 -0.616 -13.970 1.00 88.50 85 VAL A CA 1
ATOM 687 C C . VAL A 1 85 ? 2.492 -0.322 -14.817 1.00 88.50 85 VAL A C 1
ATOM 689 O O . VAL A 1 85 ? 3.001 -1.216 -15.498 1.00 88.50 85 VAL A O 1
ATOM 692 N N . VAL A 1 86 ? 3.012 0.906 -14.756 1.00 87.81 86 VAL A N 1
ATOM 693 C CA . VAL A 1 86 ? 4.250 1.286 -15.457 1.00 87.81 86 VAL A CA 1
ATOM 694 C C . VAL A 1 86 ? 5.439 0.466 -14.942 1.00 87.81 86 VAL A C 1
ATOM 696 O O . VAL A 1 86 ? 6.162 -0.126 -15.739 1.00 87.81 86 VAL A O 1
ATOM 699 N N . ASN A 1 87 ? 5.593 0.339 -13.623 1.00 87.00 87 ASN A N 1
ATOM 700 C CA . ASN A 1 87 ? 6.650 -0.468 -13.003 1.00 87.00 87 ASN A CA 1
ATOM 701 C C . ASN A 1 87 ? 6.559 -1.944 -13.362 1.00 87.00 87 ASN A C 1
ATOM 703 O O . ASN A 1 87 ? 7.571 -2.572 -13.664 1.00 87.00 87 ASN A O 1
ATOM 707 N N . LEU A 1 88 ? 5.346 -2.493 -13.366 1.00 86.88 88 LEU A N 1
ATOM 708 C CA . LEU A 1 88 ? 5.115 -3.869 -13.775 1.00 86.88 88 LEU A CA 1
ATOM 709 C C . LEU A 1 88 ? 5.485 -4.076 -15.249 1.00 86.88 88 LEU A C 1
ATOM 711 O O . LEU A 1 88 ? 6.087 -5.088 -15.591 1.00 86.88 88 LEU A O 1
ATOM 715 N N . SER A 1 89 ? 5.193 -3.097 -16.108 1.00 88.62 89 SER A N 1
ATOM 716 C CA . SER A 1 89 ? 5.569 -3.136 -17.526 1.00 88.62 89 SER A CA 1
ATOM 717 C C . SER A 1 89 ? 7.091 -3.152 -17.703 1.00 88.62 89 SER A C 1
ATOM 719 O O . SER A 1 89 ? 7.606 -3.961 -18.475 1.00 88.62 89 SER A O 1
ATOM 721 N N . TRP A 1 90 ? 7.821 -2.325 -16.946 1.00 86.06 90 TRP A N 1
ATOM 722 C CA . TRP A 1 90 ? 9.289 -2.342 -16.927 1.00 86.06 90 TRP A CA 1
ATOM 723 C C . TRP A 1 90 ? 9.859 -3.654 -16.388 1.00 86.06 90 TRP A C 1
ATOM 725 O O . TRP A 1 90 ? 10.812 -4.181 -16.962 1.00 86.06 90 TRP A O 1
ATOM 735 N N . ALA A 1 91 ? 9.258 -4.217 -15.337 1.00 87.31 91 ALA A N 1
ATOM 736 C CA . ALA A 1 91 ? 9.656 -5.514 -14.801 1.00 87.31 91 ALA A CA 1
ATOM 737 C C . ALA A 1 91 ? 9.466 -6.631 -15.840 1.00 87.31 91 ALA A C 1
ATOM 739 O O . ALA A 1 91 ? 10.401 -7.387 -16.085 1.00 87.31 91 ALA A O 1
ATOM 740 N N . ILE A 1 92 ? 8.310 -6.684 -16.516 1.00 87.12 92 ILE A N 1
ATOM 741 C CA . ILE A 1 92 ? 8.023 -7.668 -17.574 1.00 87.12 92 ILE A CA 1
ATOM 742 C C . ILE A 1 92 ? 8.991 -7.505 -18.749 1.00 87.12 92 ILE A C 1
ATOM 744 O O . ILE A 1 92 ? 9.534 -8.497 -19.231 1.00 87.12 92 ILE A O 1
ATOM 748 N N . ALA A 1 93 ? 9.237 -6.272 -19.199 1.00 87.44 93 ALA A N 1
ATOM 749 C CA . ALA A 1 93 ? 10.180 -6.004 -20.281 1.00 87.44 93 ALA A CA 1
ATOM 750 C C . ALA A 1 93 ? 11.608 -6.442 -19.910 1.00 87.44 93 ALA A C 1
ATOM 752 O O . ALA A 1 93 ? 12.282 -7.088 -20.713 1.00 87.44 93 ALA A O 1
ATOM 753 N N . GLY A 1 94 ? 12.048 -6.155 -18.680 1.00 84.25 94 GLY A N 1
ATOM 754 C CA . GLY A 1 94 ? 13.341 -6.601 -18.163 1.00 84.25 94 GLY A CA 1
ATOM 755 C C . GLY A 1 94 ? 13.438 -8.126 -18.047 1.00 84.25 94 GLY A C 1
ATOM 756 O O . GLY A 1 94 ? 14.446 -8.705 -18.449 1.00 84.25 94 GLY A O 1
ATOM 757 N N . SER A 1 95 ? 12.377 -8.793 -17.582 1.00 84.31 95 SER A N 1
ATOM 758 C CA . SER A 1 95 ? 12.298 -10.258 -17.549 1.00 84.31 95 SER A CA 1
ATOM 759 C C . SER A 1 95 ? 12.353 -10.866 -18.951 1.00 84.31 95 SER A C 1
ATOM 761 O O . SER A 1 95 ? 13.115 -11.801 -19.177 1.00 84.31 95 SER A O 1
ATOM 763 N N . ALA A 1 96 ? 11.598 -10.325 -19.911 1.00 85.94 96 ALA A N 1
ATOM 764 C CA . ALA A 1 96 ? 11.587 -10.807 -21.290 1.00 85.94 96 ALA A CA 1
ATOM 765 C C . ALA A 1 96 ? 12.958 -10.648 -21.966 1.00 85.94 96 ALA A C 1
ATOM 767 O O . ALA A 1 96 ? 13.411 -11.557 -22.663 1.00 85.94 96 ALA A O 1
ATOM 768 N N . TRP A 1 97 ? 13.642 -9.526 -21.722 1.00 85.12 97 TRP A N 1
ATOM 769 C CA . TRP A 1 97 ? 15.009 -9.310 -22.194 1.00 85.12 97 TRP A CA 1
ATOM 770 C C . TRP A 1 97 ? 15.981 -10.336 -21.600 1.00 85.12 97 TRP A C 1
ATOM 772 O O . TRP A 1 97 ? 16.792 -10.907 -22.327 1.00 85.12 97 TRP A O 1
ATOM 782 N N . LEU A 1 98 ? 15.860 -10.628 -20.301 1.00 82.69 98 LEU A N 1
ATOM 783 C CA . LEU A 1 98 ? 16.689 -11.628 -19.629 1.00 82.69 98 LEU A CA 1
ATOM 784 C C . LEU A 1 98 ? 16.466 -13.040 -20.201 1.00 82.69 98 LEU A C 1
ATOM 786 O O . LEU A 1 98 ? 17.435 -13.756 -20.433 1.00 82.69 98 LEU A O 1
ATOM 790 N N . MET A 1 99 ? 15.214 -13.417 -20.486 1.00 78.81 99 MET A N 1
ATOM 791 C CA . MET A 1 99 ? 14.886 -14.719 -21.086 1.00 78.81 99 MET A CA 1
ATOM 792 C C . MET A 1 99 ? 15.450 -14.868 -22.507 1.00 78.81 99 MET A C 1
ATOM 794 O O . MET A 1 99 ? 15.925 -15.941 -22.868 1.00 78.81 99 MET A O 1
ATOM 798 N N . GLN A 1 100 ? 15.434 -13.800 -23.314 1.00 77.06 100 GLN A N 1
ATOM 799 C CA . GLN A 1 100 ? 16.060 -13.820 -24.642 1.00 77.06 100 GLN A CA 1
ATOM 800 C C . GLN A 1 100 ? 17.590 -13.894 -24.551 1.00 77.06 100 GLN A C 1
ATOM 802 O O . GLN A 1 100 ? 18.210 -14.617 -25.330 1.00 77.06 100 GLN A O 1
ATOM 807 N N . TYR A 1 101 ? 18.198 -13.196 -23.586 1.00 69.19 101 TYR A N 1
ATOM 808 C CA . TYR A 1 101 ? 19.646 -13.205 -23.367 1.00 69.19 101 TYR A CA 1
ATOM 809 C C . TYR A 1 101 ? 20.175 -14.594 -22.978 1.00 69.19 101 TYR A C 1
ATOM 811 O O . TYR A 1 101 ? 21.159 -15.057 -23.556 1.00 69.19 101 TYR A O 1
ATOM 819 N N . ASP A 1 102 ? 19.480 -15.283 -22.068 1.00 63.34 102 ASP A N 1
ATOM 820 C CA . ASP A 1 102 ? 19.819 -16.646 -21.633 1.00 63.34 102 ASP A CA 1
ATOM 821 C C . ASP A 1 102 ? 19.813 -17.653 -22.801 1.00 63.34 102 ASP A C 1
ATOM 823 O O . ASP A 1 102 ? 20.620 -18.579 -22.843 1.00 63.34 102 ASP A O 1
ATOM 827 N N . SER A 1 103 ? 18.962 -17.428 -23.810 1.00 64.44 103 SER A N 1
ATOM 828 C CA . SER A 1 103 ? 18.856 -18.306 -24.983 1.00 64.44 103 SER A CA 1
ATOM 829 C C . SER A 1 103 ? 19.932 -18.099 -26.061 1.00 64.44 103 SER A C 1
ATOM 831 O O . SER A 1 103 ? 20.129 -18.994 -26.882 1.00 64.44 103 SER A O 1
ATOM 833 N N . ILE A 1 104 ? 20.614 -16.943 -26.094 1.00 64.25 104 ILE A N 1
ATOM 834 C CA . ILE A 1 104 ? 21.454 -16.534 -27.238 1.00 64.25 104 ILE A CA 1
ATOM 835 C C . ILE A 1 104 ? 22.958 -16.529 -26.919 1.00 64.25 104 ILE A C 1
ATOM 837 O O . ILE A 1 104 ? 23.741 -16.809 -27.825 1.00 64.25 104 ILE A O 1
ATOM 841 N N . ASP A 1 105 ? 23.401 -16.244 -25.684 1.00 62.50 105 ASP A N 1
ATOM 842 C CA . ASP A 1 105 ? 24.842 -16.042 -25.439 1.00 62.50 105 ASP A CA 1
ATOM 843 C C . ASP A 1 105 ? 25.293 -16.369 -23.996 1.00 62.50 105 ASP A C 1
ATOM 845 O O . ASP A 1 105 ? 25.505 -15.496 -23.154 1.00 62.50 105 ASP A O 1
ATOM 849 N N . SER A 1 106 ? 25.480 -17.660 -23.687 1.00 57.84 106 SER A N 1
ATOM 850 C CA . SER A 1 106 ? 25.926 -18.137 -22.364 1.00 57.84 106 SER A CA 1
ATOM 851 C C . SER A 1 106 ? 27.459 -18.090 -22.172 1.00 57.84 106 SER A C 1
ATOM 853 O O . SER A 1 106 ? 28.062 -19.027 -21.637 1.00 57.84 106 SER A O 1
ATOM 855 N N . LYS A 1 107 ? 28.143 -17.035 -22.631 1.00 54.59 107 LYS A N 1
ATOM 856 C CA . LYS A 1 107 ? 29.600 -16.884 -22.438 1.00 54.59 107 LYS A CA 1
ATOM 857 C C . LYS A 1 107 ? 29.938 -15.671 -21.571 1.00 54.59 107 LYS A C 1
ATOM 859 O O . LYS A 1 107 ? 30.003 -14.542 -22.039 1.00 54.59 107 LYS A O 1
ATOM 864 N N . THR A 1 108 ? 30.167 -15.962 -20.285 1.00 62.12 108 THR A N 1
ATOM 865 C CA . THR A 1 108 ? 30.974 -15.199 -19.308 1.00 62.12 108 THR A CA 1
ATOM 866 C C . THR A 1 108 ? 30.944 -13.675 -19.454 1.00 62.12 108 THR A C 1
ATOM 868 O O . THR A 1 108 ? 31.936 -13.068 -19.843 1.00 62.12 108 THR A O 1
ATOM 871 N N . ASN A 1 109 ? 29.828 -13.053 -19.075 1.00 60.06 109 ASN A N 1
ATOM 872 C CA . ASN A 1 109 ? 29.734 -11.612 -18.848 1.00 60.06 109 ASN A CA 1
ATOM 873 C C . ASN A 1 109 ? 28.959 -11.335 -17.552 1.00 60.06 109 ASN A C 1
ATOM 875 O O . ASN A 1 109 ? 28.091 -12.111 -17.161 1.00 60.06 109 ASN A O 1
ATOM 879 N N . THR A 1 110 ? 29.269 -10.224 -16.878 1.00 64.75 110 THR A N 1
ATOM 880 C CA . THR A 1 110 ? 28.612 -9.760 -15.635 1.00 64.75 110 THR A CA 1
ATOM 881 C C . THR A 1 110 ? 27.307 -8.990 -15.877 1.00 64.75 110 THR A C 1
ATOM 883 O O . THR A 1 110 ? 26.566 -8.722 -14.933 1.00 64.75 110 THR A O 1
ATOM 886 N N . LEU A 1 111 ? 26.985 -8.670 -17.136 1.00 69.81 111 LEU A N 1
ATOM 887 C CA . LEU A 1 111 ? 25.745 -7.998 -17.548 1.00 69.81 111 LEU A CA 1
ATOM 888 C C . LEU A 1 111 ? 24.425 -8.626 -17.035 1.00 69.81 111 LEU A C 1
ATOM 890 O O . LEU A 1 111 ? 23.571 -7.859 -16.583 1.00 69.81 111 LEU A O 1
ATOM 894 N N . PRO A 1 112 ? 24.205 -9.960 -17.071 1.00 76.38 112 PRO A N 1
ATOM 895 C CA . PRO A 1 112 ? 22.926 -10.542 -16.658 1.00 76.38 112 PRO A CA 1
ATOM 896 C C . PRO A 1 112 ? 22.632 -10.320 -15.172 1.00 76.38 112 PRO A C 1
ATOM 898 O O . PRO A 1 112 ? 21.476 -10.124 -14.806 1.00 76.38 112 PRO A O 1
ATOM 901 N N . TYR A 1 113 ? 23.661 -10.260 -14.319 1.00 77.69 113 TYR A N 1
ATOM 902 C CA . TYR A 1 113 ? 23.484 -10.027 -12.884 1.00 77.69 113 TYR A CA 1
ATOM 903 C C . TYR A 1 113 ? 22.862 -8.652 -12.592 1.00 77.69 113 TYR A C 1
ATOM 905 O O . TYR A 1 113 ? 21.902 -8.557 -11.829 1.00 77.69 113 TYR A O 1
ATOM 913 N N . PHE A 1 114 ? 23.345 -7.590 -13.248 1.00 79.62 114 PHE A N 1
ATOM 914 C CA . PHE A 1 114 ? 22.777 -6.244 -13.097 1.00 79.62 114 PHE A CA 1
ATOM 915 C C . PHE A 1 114 ? 21.324 -6.170 -13.577 1.00 79.62 114 PHE A C 1
ATOM 917 O O . PHE A 1 114 ? 20.497 -5.512 -12.946 1.00 79.62 114 PHE A O 1
ATOM 924 N N . SER A 1 115 ? 20.999 -6.879 -14.661 1.00 80.12 115 SER A N 1
ATOM 925 C CA . SER A 1 115 ? 19.635 -6.934 -15.196 1.00 80.12 115 SER A CA 1
ATOM 926 C C . SER A 1 115 ? 18.675 -7.670 -14.252 1.00 80.12 115 SER A C 1
ATOM 928 O O . SER A 1 115 ? 17.572 -7.187 -13.996 1.00 80.12 115 SER A O 1
ATOM 930 N N . ILE A 1 116 ? 19.119 -8.776 -13.642 1.00 84.19 116 ILE A N 1
ATOM 931 C CA . ILE A 1 116 ? 18.354 -9.508 -12.622 1.00 84.19 116 ILE A CA 1
ATOM 932 C C . ILE A 1 116 ? 18.036 -8.601 -11.429 1.00 84.19 116 ILE A C 1
ATOM 934 O O . ILE A 1 116 ? 16.871 -8.465 -11.055 1.00 84.19 116 ILE A O 1
ATOM 938 N N . VAL A 1 117 ? 19.049 -7.941 -10.855 1.00 86.00 117 VAL A N 1
ATOM 939 C CA . VAL A 1 117 ? 18.860 -7.022 -9.716 1.00 86.00 117 VAL A CA 1
ATOM 940 C C . VAL A 1 117 ? 17.889 -5.893 -10.074 1.00 86.00 117 VAL A C 1
ATOM 942 O O . VAL A 1 117 ? 17.024 -5.555 -9.268 1.00 86.00 117 VAL A O 1
ATOM 945 N N . ASN A 1 118 ? 17.983 -5.351 -11.291 1.00 85.19 118 ASN A N 1
ATOM 946 C CA . ASN A 1 118 ? 17.072 -4.320 -11.779 1.00 85.19 118 ASN A CA 1
ATOM 947 C C . ASN A 1 118 ? 15.615 -4.816 -11.829 1.00 85.19 118 ASN A C 1
ATOM 949 O O . ASN A 1 118 ? 14.734 -4.163 -11.277 1.00 85.19 118 ASN A O 1
ATOM 953 N N . VAL A 1 119 ? 15.348 -5.987 -12.416 1.00 87.25 119 VAL A N 1
ATOM 954 C CA . VAL A 1 119 ? 13.993 -6.578 -12.457 1.00 87.25 119 VAL A CA 1
ATOM 955 C C . VAL A 1 119 ? 13.430 -6.783 -11.050 1.00 87.25 119 VAL A C 1
ATOM 957 O O . VAL A 1 119 ? 12.281 -6.421 -10.788 1.00 87.25 119 VAL A O 1
ATOM 960 N N . PHE A 1 120 ? 14.240 -7.309 -10.127 1.00 87.88 120 PHE A N 1
ATOM 961 C CA . PHE A 1 120 ? 13.835 -7.466 -8.729 1.00 87.88 120 PHE A CA 1
ATOM 962 C C . PHE A 1 120 ? 13.492 -6.128 -8.072 1.00 87.88 120 PHE A C 1
ATOM 964 O O . PHE A 1 120 ? 12.489 -6.034 -7.367 1.00 87.88 120 PHE A O 1
ATOM 971 N N . LEU A 1 121 ? 14.282 -5.084 -8.321 1.00 86.31 121 LEU A N 1
ATOM 972 C CA . LEU A 1 121 ? 14.041 -3.750 -7.780 1.00 86.31 121 LEU A CA 1
ATOM 973 C C . LEU A 1 121 ? 12.701 -3.176 -8.269 1.00 86.31 121 LEU A C 1
ATOM 975 O O . LEU A 1 121 ? 11.900 -2.727 -7.447 1.00 86.31 121 LEU A O 1
ATOM 979 N N . TRP A 1 122 ? 12.399 -3.274 -9.567 1.00 86.06 122 TRP A N 1
ATOM 980 C CA . TRP A 1 122 ? 11.108 -2.838 -10.119 1.00 86.06 122 TRP A CA 1
ATOM 981 C C . TRP A 1 122 ? 9.926 -3.639 -9.561 1.00 86.06 122 TRP A C 1
ATOM 983 O O . TRP A 1 122 ? 8.884 -3.060 -9.237 1.00 86.06 122 TRP A O 1
ATOM 993 N N . ALA A 1 123 ? 10.093 -4.950 -9.370 1.00 85.25 123 ALA A N 1
ATOM 994 C CA . ALA A 1 123 ? 9.074 -5.799 -8.756 1.00 85.25 123 ALA A CA 1
ATOM 995 C C . ALA A 1 123 ? 8.801 -5.411 -7.290 1.00 85.25 123 ALA A C 1
ATOM 997 O O . ALA A 1 123 ? 7.643 -5.271 -6.892 1.00 85.25 123 ALA A O 1
ATOM 998 N N . LEU A 1 124 ? 9.850 -5.173 -6.495 1.00 86.12 124 LEU A N 1
ATOM 999 C CA . LEU A 1 124 ? 9.723 -4.746 -5.097 1.00 86.12 124 LEU A CA 1
ATOM 1000 C C . LEU A 1 124 ? 9.049 -3.375 -4.973 1.00 86.12 124 LEU A C 1
ATOM 1002 O O . LEU A 1 124 ? 8.155 -3.205 -4.141 1.00 86.12 124 LEU A O 1
ATOM 1006 N N . ILE A 1 125 ? 9.424 -2.415 -5.826 1.00 85.75 125 ILE A N 1
ATOM 1007 C CA . ILE A 1 125 ? 8.789 -1.089 -5.875 1.00 85.75 125 ILE A CA 1
ATOM 1008 C C . ILE A 1 125 ? 7.303 -1.217 -6.218 1.00 85.75 125 ILE A C 1
ATOM 1010 O O . ILE A 1 125 ? 6.469 -0.549 -5.605 1.00 85.75 125 ILE A O 1
ATOM 1014 N N . SER A 1 126 ? 6.953 -2.098 -7.160 1.00 85.75 126 SER A N 1
ATOM 1015 C CA . SER A 1 126 ? 5.555 -2.348 -7.510 1.00 85.75 126 SER A CA 1
ATOM 1016 C C . SER A 1 126 ? 4.764 -2.977 -6.361 1.00 85.75 126 SER A C 1
ATOM 1018 O O . SER A 1 126 ? 3.572 -2.711 -6.240 1.00 85.75 126 SER A O 1
ATOM 1020 N N . LEU A 1 127 ? 5.396 -3.800 -5.519 1.00 87.00 127 LEU A N 1
ATOM 1021 C CA . LEU A 1 127 ? 4.732 -4.514 -4.425 1.00 87.00 127 LEU A CA 1
ATOM 1022 C C . LEU A 1 127 ? 4.511 -3.643 -3.175 1.00 87.00 127 LEU A C 1
ATOM 1024 O O . LEU A 1 127 ? 3.516 -3.816 -2.470 1.00 87.00 127 LEU A O 1
ATOM 1028 N N . ALA A 1 128 ? 5.400 -2.684 -2.908 1.00 88.19 128 ALA A N 1
ATOM 1029 C CA . ALA A 1 128 ? 5.344 -1.808 -1.734 1.00 88.19 128 ALA A CA 1
ATOM 1030 C C . ALA A 1 128 ? 3.954 -1.184 -1.435 1.00 88.19 128 ALA A C 1
ATOM 1032 O O . ALA A 1 128 ? 3.485 -1.309 -0.297 1.00 88.19 128 ALA A O 1
ATOM 1033 N N . PRO A 1 129 ? 3.235 -0.565 -2.397 1.00 86.94 129 PRO A N 1
ATOM 1034 C CA . PRO A 1 129 ? 1.925 0.032 -2.122 1.00 86.94 129 PRO A CA 1
ATOM 1035 C C . PRO A 1 129 ? 0.830 -0.993 -1.794 1.00 86.94 129 PRO A C 1
ATOM 1037 O O . PRO A 1 129 ? -0.092 -0.672 -1.040 1.00 86.94 129 PRO A O 1
ATOM 1040 N N . PHE A 1 130 ? 0.940 -2.228 -2.293 1.00 87.81 130 PHE A N 1
ATOM 1041 C CA . PHE A 1 130 ? 0.018 -3.311 -1.941 1.00 87.81 130 PHE A CA 1
ATOM 1042 C C . PHE A 1 130 ? 0.220 -3.748 -0.494 1.00 87.81 130 PHE A C 1
ATOM 1044 O O . PHE A 1 130 ? -0.750 -3.847 0.254 1.00 87.81 130 PHE A O 1
ATOM 1051 N N . VAL A 1 131 ? 1.477 -3.930 -0.073 1.00 87.88 131 VAL A N 1
ATOM 1052 C CA . VAL A 1 131 ? 1.811 -4.255 1.324 1.00 87.88 131 VAL A CA 1
ATOM 1053 C C . VAL A 1 131 ? 1.298 -3.160 2.257 1.00 87.88 131 VAL A C 1
ATOM 1055 O O . VAL A 1 131 ? 0.711 -3.454 3.299 1.00 87.88 131 VAL A O 1
ATOM 1058 N N . GLN A 1 132 ? 1.465 -1.890 1.877 1.00 89.19 132 GLN A N 1
ATOM 1059 C CA . GLN A 1 132 ? 0.965 -0.777 2.676 1.00 89.19 132 GLN A CA 1
ATOM 1060 C C . GLN A 1 132 ? -0.561 -0.793 2.820 1.00 89.19 132 GLN A C 1
ATOM 1062 O O . GLN A 1 132 ? -1.081 -0.610 3.923 1.00 89.19 132 GLN A O 1
ATOM 1067 N N . ALA A 1 133 ? -1.278 -0.997 1.716 1.00 88.31 133 ALA A N 1
ATOM 1068 C CA . ALA A 1 133 ? -2.732 -1.077 1.720 1.00 88.31 133 ALA A CA 1
ATOM 1069 C C . ALA A 1 133 ? -3.232 -2.276 2.539 1.00 88.31 133 ALA A C 1
ATOM 1071 O O . ALA A 1 133 ? -4.136 -2.105 3.352 1.00 88.31 133 ALA A O 1
ATOM 1072 N N . ALA A 1 134 ? -2.598 -3.446 2.416 1.00 86.50 134 ALA A N 1
ATOM 1073 C CA . ALA A 1 134 ? -2.925 -4.621 3.222 1.00 86.50 134 ALA A CA 1
ATOM 1074 C C . ALA A 1 134 ? -2.789 -4.329 4.725 1.00 86.50 134 ALA A C 1
ATOM 1076 O O . ALA A 1 134 ? -3.729 -4.552 5.485 1.00 86.50 134 ALA A O 1
ATOM 1077 N N . ARG A 1 135 ? -1.671 -3.718 5.151 1.00 86.50 135 ARG A N 1
ATOM 1078 C CA . ARG A 1 135 ? -1.466 -3.312 6.556 1.00 86.50 135 ARG A CA 1
ATOM 1079 C C . ARG A 1 135 ? -2.555 -2.363 7.053 1.00 86.50 135 ARG A C 1
ATOM 1081 O O . ARG A 1 135 ? -3.009 -2.490 8.190 1.00 86.50 135 ARG A O 1
ATOM 1088 N N . LEU A 1 136 ? -2.978 -1.420 6.211 1.00 88.31 136 LEU A N 1
ATOM 1089 C CA . LEU A 1 136 ? -4.058 -0.495 6.539 1.00 88.31 136 LEU A CA 1
ATOM 1090 C C . LEU A 1 136 ? -5.413 -1.205 6.651 1.00 88.31 136 LEU A C 1
ATOM 1092 O O . LEU A 1 136 ? -6.159 -0.917 7.588 1.00 88.31 136 LEU A O 1
ATOM 1096 N N . THR A 1 137 ? -5.716 -2.168 5.776 1.00 88.19 137 THR A N 1
ATOM 1097 C CA . THR A 1 137 ? -6.923 -2.996 5.911 1.00 88.19 137 THR A CA 1
ATOM 1098 C C . THR A 1 137 ? -6.894 -3.829 7.188 1.00 88.19 137 THR A C 1
ATOM 1100 O O . THR A 1 137 ? -7.890 -3.841 7.911 1.00 88.19 137 THR A O 1
ATOM 1103 N N . THR A 1 138 ? -5.771 -4.469 7.527 1.00 87.44 138 THR A N 1
ATOM 1104 C CA . THR A 1 138 ? -5.647 -5.231 8.780 1.00 87.44 138 THR A CA 1
ATOM 1105 C C . THR A 1 138 ? -5.906 -4.343 9.996 1.00 87.44 138 THR A C 1
ATOM 1107 O O . THR A 1 138 ? -6.652 -4.731 10.892 1.00 87.44 138 THR A O 1
ATOM 1110 N N . ALA A 1 139 ? -5.358 -3.123 10.013 1.00 86.19 139 ALA A N 1
ATOM 1111 C CA . ALA A 1 139 ? -5.619 -2.167 11.085 1.00 86.19 139 ALA A CA 1
ATOM 1112 C C . ALA A 1 139 ? -7.109 -1.772 11.152 1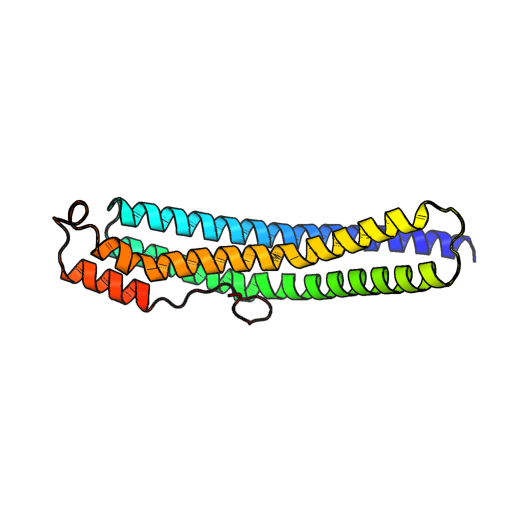.00 86.19 139 ALA A C 1
ATOM 1114 O O . ALA A 1 139 ? -7.681 -1.707 12.239 1.00 86.19 139 ALA A O 1
ATOM 1115 N N . CYS A 1 140 ? -7.768 -1.566 10.006 1.00 85.06 140 CYS A N 1
ATOM 1116 C CA . CYS A 1 140 ? -9.209 -1.288 9.958 1.00 85.06 140 CYS A CA 1
ATOM 1117 C C . CYS A 1 140 ? -10.046 -2.456 10.500 1.00 85.06 140 CYS A C 1
ATOM 1119 O O . CYS A 1 140 ? -10.951 -2.239 11.304 1.00 85.06 140 CYS A O 1
ATOM 1121 N N . SER A 1 141 ? -9.711 -3.691 10.121 1.00 85.44 141 SER A N 1
ATOM 1122 C CA . SER A 1 141 ? -10.373 -4.897 10.633 1.00 85.44 141 SER A CA 1
ATOM 1123 C C . SER A 1 141 ? -10.161 -5.070 12.142 1.00 85.44 141 SER A C 1
ATOM 1125 O O . SER A 1 141 ? -11.081 -5.450 12.866 1.00 85.44 141 SER A O 1
ATOM 1127 N N . MET A 1 142 ? -8.984 -4.704 12.657 1.00 85.56 142 MET A N 1
ATOM 1128 C CA . MET A 1 142 ? -8.714 -4.700 14.096 1.00 85.56 142 MET A CA 1
ATOM 1129 C C . MET A 1 142 ? -9.692 -3.800 14.863 1.00 85.56 142 MET A C 1
ATOM 1131 O O . MET A 1 142 ? -10.154 -4.177 15.937 1.00 85.56 142 MET A O 1
ATOM 1135 N N . ILE A 1 143 ? -10.032 -2.631 14.312 1.00 84.12 143 ILE A N 1
ATOM 1136 C CA . ILE A 1 143 ? -11.007 -1.715 14.918 1.00 84.12 143 ILE A CA 1
ATOM 1137 C C . ILE A 1 143 ? -12.435 -2.250 14.841 1.00 84.12 143 ILE A C 1
ATOM 1139 O O . ILE A 1 143 ? -13.191 -2.068 15.790 1.00 84.12 143 ILE A O 1
ATOM 1143 N N . GLN A 1 144 ? -12.809 -2.937 13.761 1.00 84.19 144 GLN A N 1
ATOM 1144 C CA . GLN A 1 144 ? -14.129 -3.574 13.669 1.00 84.19 144 GLN A CA 1
ATOM 1145 C C . GLN A 1 144 ? -14.316 -4.629 14.768 1.00 84.19 144 GLN A C 1
ATOM 1147 O O . GLN A 1 144 ? -15.368 -4.705 15.395 1.00 84.19 144 GLN A O 1
ATOM 1152 N N . ASN A 1 145 ? -13.257 -5.385 15.065 1.00 82.06 145 ASN A N 1
ATOM 1153 C CA . ASN A 1 145 ? -13.255 -6.392 16.126 1.00 82.06 145 ASN A CA 1
ATOM 1154 C C . ASN A 1 145 ? -13.093 -5.799 17.540 1.00 82.06 145 ASN A C 1
ATOM 1156 O O . ASN A 1 145 ? -13.298 -6.498 18.534 1.00 82.06 145 ASN A O 1
ATOM 1160 N N . LEU A 1 146 ? -12.750 -4.511 17.656 1.00 82.12 146 LEU A N 1
ATOM 1161 C CA . LEU A 1 146 ? -12.468 -3.858 18.935 1.00 82.12 146 LEU A CA 1
ATOM 1162 C C . LEU A 1 146 ? -13.690 -3.799 19.854 1.00 82.12 146 LEU A C 1
ATOM 1164 O O . LEU A 1 146 ? -13.533 -3.935 21.064 1.00 82.12 146 LEU A O 1
ATOM 1168 N N . GLY A 1 147 ? -14.901 -3.643 19.308 1.00 75.12 147 GLY A N 1
ATOM 1169 C CA . GLY A 1 147 ? -16.126 -3.629 20.114 1.00 75.12 147 GLY A CA 1
ATOM 1170 C C . GLY A 1 147 ? -16.331 -4.923 20.900 1.00 75.12 147 GLY A C 1
ATOM 1171 O O . GLY A 1 147 ? -16.733 -4.892 22.063 1.00 75.12 147 GLY A O 1
ATOM 1172 N N . HIS A 1 148 ? -15.978 -6.065 20.302 1.00 78.19 148 HIS A N 1
ATOM 1173 C CA . HIS A 1 148 ? -16.007 -7.353 20.991 1.00 78.19 148 HIS A CA 1
ATOM 1174 C C . HIS A 1 148 ? -14.936 -7.428 22.087 1.00 78.19 148 HIS A C 1
ATOM 1176 O O . HIS A 1 148 ? -15.227 -7.892 23.187 1.00 78.19 148 HIS A O 1
ATOM 1182 N N . GLU A 1 149 ? -13.722 -6.929 21.826 1.00 79.75 149 GLU A N 1
ATOM 1183 C CA . GLU A 1 149 ? -12.632 -6.908 22.816 1.00 79.75 149 GLU A CA 1
ATOM 1184 C C . GLU A 1 149 ? -12.976 -6.027 24.032 1.00 79.75 149 GLU A C 1
ATOM 1186 O O . GLU A 1 149 ? -12.709 -6.406 25.172 1.00 79.75 149 GLU A O 1
ATOM 1191 N N . VAL A 1 150 ? -13.614 -4.877 23.798 1.00 76.19 150 VAL A N 1
ATOM 1192 C CA . VAL A 1 150 ? -14.073 -3.946 24.839 1.00 76.19 150 VAL A CA 1
ATOM 1193 C C . VAL A 1 150 ? -15.157 -4.580 25.716 1.00 76.19 150 VAL A C 1
ATOM 1195 O O . VAL A 1 150 ? -15.077 -4.502 26.941 1.00 76.19 150 VAL A O 1
ATOM 1198 N N . ARG A 1 151 ? -16.119 -5.294 25.115 1.00 70.12 151 ARG A N 1
ATOM 1199 C CA . ARG A 1 151 ? -17.218 -5.950 25.845 1.00 70.12 151 ARG A CA 1
ATOM 1200 C C . ARG A 1 151 ? -16.753 -7.041 26.814 1.00 70.12 151 ARG A C 1
ATOM 1202 O O . ARG A 1 151 ? -17.397 -7.270 27.833 1.00 70.12 151 ARG A O 1
ATOM 1209 N N . VAL A 1 152 ? -15.641 -7.711 26.515 1.00 74.31 152 VAL A N 1
ATOM 1210 C CA . VAL A 1 152 ? -15.110 -8.826 27.322 1.00 74.31 152 VAL A CA 1
ATOM 1211 C C . VAL A 1 152 ? -14.211 -8.336 28.476 1.00 74.31 152 VAL A C 1
ATOM 1213 O O . VAL A 1 152 ? -13.770 -9.146 29.288 1.00 74.31 152 VAL A O 1
ATOM 1216 N N . ARG A 1 153 ? -13.955 -7.022 28.615 1.00 72.88 153 ARG A N 1
ATOM 1217 C CA . ARG A 1 153 ? -13.122 -6.440 29.691 1.00 72.88 153 ARG A CA 1
ATOM 1218 C C . ARG A 1 153 ? -13.959 -5.733 30.773 1.00 72.88 153 ARG A C 1
ATOM 1220 O O . ARG A 1 153 ? -13.959 -4.502 30.839 1.00 72.88 153 ARG A O 1
ATOM 1227 N N . PRO A 1 154 ? -14.607 -6.474 31.692 1.00 56.88 154 PRO A N 1
ATOM 1228 C CA . PRO A 1 154 ? -15.519 -5.897 32.681 1.00 56.88 154 PRO A CA 1
ATOM 1229 C C . PRO A 1 154 ? -14.831 -4.954 33.675 1.00 56.88 154 PRO A C 1
ATOM 1231 O O . PRO A 1 154 ? -15.482 -4.063 34.197 1.00 56.88 154 PRO A O 1
ATOM 1234 N N . PHE A 1 155 ? -13.526 -5.108 33.932 1.00 56.28 155 PHE A N 1
ATOM 1235 C CA . PHE A 1 155 ? -12.812 -4.343 34.967 1.00 56.28 155 PHE A CA 1
ATOM 1236 C C .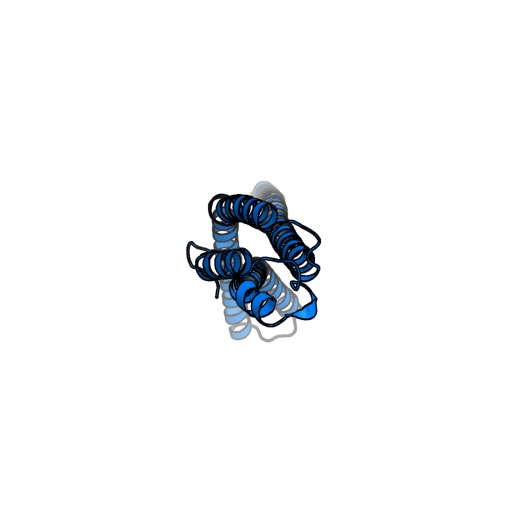 PHE A 1 155 ? -12.455 -2.904 34.575 1.00 56.28 155 PHE A C 1
ATOM 1238 O O . PHE A 1 155 ? -12.281 -2.068 35.454 1.00 56.28 155 PHE A O 1
ATOM 1245 N N . VAL A 1 156 ? -12.354 -2.597 33.279 1.00 59.06 156 VAL A N 1
ATOM 1246 C CA . VAL A 1 156 ? -11.983 -1.249 32.800 1.00 59.06 156 VAL A CA 1
ATOM 1247 C C . VAL A 1 156 ? -13.216 -0.360 32.596 1.00 59.06 156 VAL A C 1
ATOM 1249 O O . VAL A 1 156 ? -13.139 0.859 32.735 1.00 59.06 156 VAL A O 1
ATOM 1252 N N . TYR A 1 157 ? -14.371 -0.970 32.324 1.00 59.88 157 TYR A N 1
ATOM 1253 C CA . TYR A 1 157 ? -15.619 -0.276 31.994 1.00 59.88 157 TYR A CA 1
ATOM 1254 C C . TYR A 1 157 ? -16.691 -0.414 33.081 1.00 59.88 157 TYR A C 1
ATOM 1256 O O . TYR A 1 157 ? -17.872 -0.263 32.797 1.00 59.88 157 TYR A O 1
ATOM 1264 N N . GLN A 1 158 ? -16.302 -0.669 34.337 1.00 59.88 158 GLN A N 1
ATOM 1265 C CA . GLN A 1 158 ? -17.246 -0.858 35.454 1.00 59.88 158 GLN A CA 1
ATOM 1266 C C . GLN A 1 158 ? -18.189 0.336 35.679 1.00 59.88 158 GLN A C 1
ATOM 1268 O O . GLN A 1 158 ? -19.291 0.154 36.182 1.00 59.88 158 GLN A O 1
ATOM 1273 N N . MET A 1 159 ? -17.756 1.546 35.308 1.00 59.72 159 MET A N 1
ATOM 1274 C CA . MET A 1 159 ? -18.524 2.791 35.447 1.00 59.72 159 MET A CA 1
ATOM 1275 C C . MET A 1 159 ? -19.243 3.209 34.154 1.00 59.72 159 MET A C 1
ATOM 1277 O O . MET A 1 159 ? -19.952 4.211 34.143 1.00 59.72 159 MET A O 1
ATOM 1281 N N . THR A 1 160 ? -19.031 2.490 33.052 1.00 63.09 160 THR A N 1
ATOM 1282 C CA . THR A 1 160 ? -19.632 2.796 31.750 1.00 63.09 160 THR A CA 1
ATOM 1283 C C . THR A 1 160 ? -20.962 2.062 31.635 1.00 63.09 160 THR A C 1
ATOM 1285 O O . THR A 1 160 ? -21.056 0.887 31.990 1.00 63.09 160 THR A O 1
ATOM 1288 N N . SER A 1 161 ? -22.006 2.750 31.167 1.00 69.19 161 SER A N 1
ATOM 1289 C CA . SER A 1 161 ? -23.327 2.135 31.047 1.00 69.19 161 SER A CA 1
ATOM 1290 C C . SER A 1 161 ? -23.295 0.990 30.025 1.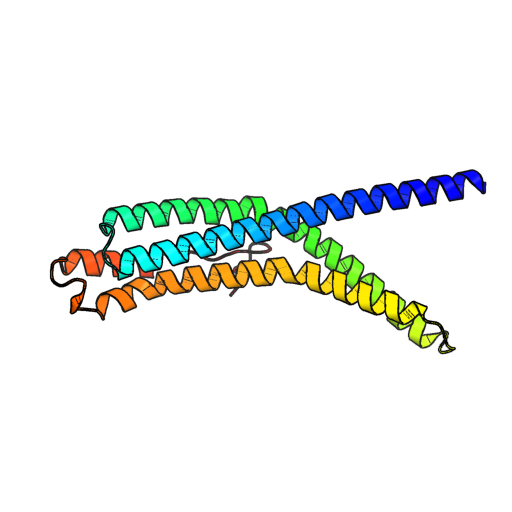00 69.19 161 SER A C 1
ATOM 1292 O O . SER A 1 161 ? -22.566 1.041 29.031 1.00 69.19 161 SER A O 1
ATOM 1294 N N . GLY A 1 162 ? -24.083 -0.066 30.256 1.00 69.31 162 GLY A N 1
ATOM 1295 C CA . GLY A 1 162 ? -24.188 -1.176 29.299 1.00 69.31 162 GLY A CA 1
ATOM 1296 C C . GLY A 1 162 ? -24.671 -0.718 27.916 1.00 69.31 162 GLY A C 1
ATOM 1297 O O . GLY A 1 162 ? -24.231 -1.257 26.905 1.00 69.31 162 GLY A O 1
ATOM 1298 N N . GLU A 1 163 ? -25.501 0.327 27.878 1.00 75.56 163 GLU A N 1
ATOM 1299 C CA . GLU A 1 163 ? -26.035 0.944 26.659 1.00 75.56 163 GLU A CA 1
ATOM 1300 C C . GLU A 1 163 ? -24.944 1.639 25.822 1.00 75.56 163 GLU A C 1
ATOM 1302 O O . GLU A 1 163 ? -24.909 1.493 24.596 1.00 75.56 163 GLU A O 1
ATOM 1307 N N . ASP A 1 164 ? -23.984 2.313 26.466 1.00 73.56 164 ASP A N 1
ATOM 1308 C CA . ASP A 1 164 ? -22.824 2.896 25.777 1.00 73.56 164 ASP A CA 1
ATOM 1309 C C . ASP A 1 164 ? -21.931 1.804 25.169 1.00 73.56 164 ASP A C 1
ATOM 1311 O O . ASP A 1 164 ? -21.435 1.940 24.048 1.00 73.56 164 ASP A O 1
ATOM 1315 N N . LEU A 1 165 ? -21.744 0.693 25.888 1.00 75.12 165 LEU A N 1
ATOM 1316 C CA . LEU A 1 165 ? -20.936 -0.440 25.430 1.00 75.12 165 LEU A CA 1
ATOM 1317 C C . LEU A 1 165 ? -21.578 -1.149 24.225 1.00 75.12 165 LEU A C 1
ATOM 1319 O O . LEU A 1 165 ? -20.884 -1.497 23.265 1.00 75.12 165 LEU A O 1
ATOM 1323 N N . ASP A 1 166 ? -22.902 -1.319 24.251 1.00 81.38 166 ASP A N 1
ATOM 1324 C CA . ASP A 1 166 ? -23.690 -1.843 23.131 1.00 81.38 166 ASP A CA 1
ATOM 1325 C C . ASP A 1 166 ? -23.630 -0.906 21.916 1.00 81.38 166 ASP A C 1
ATOM 1327 O O . ASP A 1 166 ? -23.460 -1.369 20.785 1.00 81.38 166 ASP A O 1
ATOM 1331 N N . THR A 1 167 ? -23.673 0.410 22.141 1.00 83.19 167 THR A N 1
ATOM 1332 C CA . THR A 1 167 ? -23.531 1.421 21.082 1.00 83.19 167 THR A CA 1
ATOM 1333 C C . THR A 1 167 ? -22.156 1.347 20.414 1.00 83.19 167 THR A C 1
ATOM 1335 O O . THR A 1 167 ? -22.070 1.333 19.185 1.00 83.19 167 THR A O 1
ATOM 1338 N N . ILE A 1 168 ? -21.072 1.226 21.191 1.00 82.19 168 ILE A N 1
ATOM 1339 C CA . ILE A 1 168 ? -19.712 1.043 20.655 1.00 82.19 168 ILE A CA 1
ATOM 1340 C C . ILE A 1 168 ? -19.623 -0.250 19.843 1.00 82.19 168 ILE A C 1
ATOM 1342 O O . ILE A 1 168 ? -19.038 -0.255 18.757 1.00 82.19 168 ILE A O 1
ATOM 1346 N N . LEU A 1 169 ? -20.199 -1.349 20.338 1.00 83.38 169 LEU A N 1
ATOM 1347 C CA . LEU A 1 169 ? -20.201 -2.629 19.633 1.00 83.38 169 LEU A CA 1
ATOM 1348 C C . LEU A 1 169 ? -20.952 -2.539 18.295 1.00 83.38 169 LEU A C 1
ATOM 1350 O O . LEU A 1 169 ? -20.447 -2.988 17.264 1.00 83.38 169 LEU A O 1
ATOM 1354 N N . LEU A 1 170 ? -22.139 -1.934 18.287 1.00 83.25 170 LEU A N 1
ATOM 1355 C CA . LEU A 1 170 ? -22.926 -1.727 17.069 1.00 83.25 170 LEU A CA 1
ATOM 1356 C C . LEU A 1 170 ? -22.210 -0.798 16.083 1.00 83.25 170 LEU A C 1
ATOM 1358 O O . LEU A 1 170 ? -22.178 -1.063 14.880 1.00 83.25 170 LEU A O 1
ATOM 1362 N N . TYR A 1 171 ? -21.579 0.268 16.572 1.00 83.38 171 TYR A N 1
ATOM 1363 C CA . TYR A 1 171 ? -20.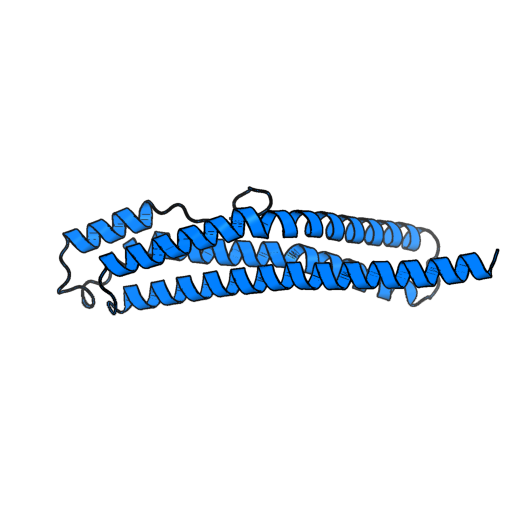815 1.181 15.729 1.00 83.38 171 TYR A CA 1
ATOM 1364 C C . TYR A 1 171 ? -19.585 0.498 15.113 1.00 83.38 171 TYR A C 1
ATOM 1366 O O . TYR A 1 171 ? -19.395 0.540 13.900 1.00 83.38 171 TYR A O 1
ATOM 1374 N N . THR A 1 172 ? -18.772 -0.187 15.922 1.00 81.56 172 THR A N 1
ATOM 1375 C CA . THR A 1 172 ? -17.565 -0.908 15.465 1.00 81.56 172 THR A CA 1
ATOM 1376 C C . THR A 1 172 ? -17.877 -2.020 14.474 1.00 81.56 172 THR A C 1
ATOM 1378 O O . THR A 1 172 ? -17.212 -2.111 13.445 1.00 81.56 172 THR A O 1
ATOM 1381 N N . SER A 1 173 ? -18.923 -2.808 14.718 1.00 81.25 173 SER A N 1
ATOM 1382 C CA . SER A 1 173 ? -19.333 -3.882 13.805 1.00 81.25 173 SER A CA 1
ATOM 1383 C C . SER A 1 173 ? -19.948 -3.372 12.493 1.00 81.25 173 SER A C 1
ATOM 1385 O O . SER A 1 173 ? -19.787 -4.009 11.454 1.00 81.25 173 SER A O 1
ATOM 1387 N N . SER A 1 174 ? -20.606 -2.206 12.498 1.00 84.00 174 SER A N 1
ATOM 1388 C CA . SER A 1 174 ? -21.190 -1.595 11.288 1.00 84.00 174 SER A CA 1
ATOM 1389 C C . SER A 1 174 ? -20.204 -0.740 10.474 1.00 84.00 174 SER A C 1
ATOM 1391 O O . SER A 1 174 ? -20.504 -0.322 9.348 1.00 84.00 174 SER A O 1
ATOM 1393 N N . LEU A 1 175 ? -19.006 -0.476 11.002 1.00 80.38 175 LEU A N 1
ATOM 1394 C CA . LEU A 1 175 ? -17.981 0.323 10.336 1.00 80.38 175 LEU A CA 1
ATOM 1395 C C . LEU A 1 175 ? -17.382 -0.419 9.136 1.00 80.38 175 LEU A C 1
ATOM 1397 O O . LEU A 1 175 ? -16.533 -1.286 9.286 1.00 80.38 175 LEU A O 1
ATOM 1401 N N . ASN A 1 176 ? -17.728 -0.013 7.915 1.00 74.69 176 ASN A N 1
ATOM 1402 C CA . ASN A 1 176 ? -17.077 -0.514 6.700 1.00 74.69 176 ASN A CA 1
ATOM 1403 C C . ASN A 1 176 ? -15.870 0.369 6.317 1.00 74.69 176 ASN A C 1
ATOM 1405 O O . ASN A 1 176 ? -16.037 1.435 5.713 1.00 74.69 176 ASN A O 1
ATOM 1409 N N . MET A 1 177 ? -14.663 -0.050 6.712 1.00 77.50 177 MET A N 1
ATOM 1410 C CA . MET A 1 177 ? -13.394 0.637 6.443 1.00 77.50 177 MET A CA 1
ATOM 1411 C C . MET A 1 177 ? -12.379 -0.367 5.886 1.00 77.50 177 MET A C 1
ATOM 1413 O O . MET A 1 177 ? -12.067 -1.360 6.533 1.00 77.50 177 MET A O 1
ATOM 1417 N N . CYS A 1 178 ? -11.885 -0.129 4.671 1.00 75.94 178 CYS A N 1
ATOM 1418 C CA . CYS A 1 178 ? -10.898 -0.978 4.005 1.00 75.94 178 CYS A CA 1
ATOM 1419 C C . CYS A 1 178 ? -10.062 -0.123 3.043 1.00 75.94 178 CYS A C 1
ATOM 1421 O O . CYS A 1 178 ? -10.592 0.797 2.403 1.00 75.94 178 CYS A O 1
ATOM 1423 N N . ALA A 1 179 ? -8.761 -0.403 2.957 1.00 75.38 179 ALA A N 1
ATOM 1424 C CA . ALA A 1 179 ? -7.891 0.230 1.978 1.00 75.38 179 ALA A CA 1
ATOM 1425 C C . ALA A 1 179 ? -8.164 -0.363 0.592 1.00 75.38 179 ALA A C 1
ATOM 1427 O O . ALA A 1 179 ? -8.322 -1.576 0.435 1.00 75.38 179 ALA A O 1
ATOM 1428 N N . ARG A 1 180 ? -8.236 0.495 -0.425 1.00 76.62 180 ARG A N 1
ATOM 1429 C CA . ARG A 1 180 ? -8.533 0.079 -1.797 1.00 76.62 180 ARG A CA 1
ATOM 1430 C C . ARG A 1 180 ? -7.391 0.461 -2.717 1.00 76.62 180 ARG A C 1
ATOM 1432 O O . ARG A 1 180 ? -6.989 1.618 -2.755 1.00 76.62 180 ARG A O 1
ATOM 1439 N N . LEU A 1 181 ? -6.944 -0.499 -3.515 1.00 74.00 181 LEU A N 1
ATOM 1440 C CA . LEU A 1 181 ? -6.042 -0.275 -4.640 1.00 74.00 181 LEU A CA 1
ATOM 1441 C C . LEU A 1 181 ? -6.780 -0.733 -5.903 1.00 74.00 181 LEU A C 1
ATOM 1443 O O . LEU A 1 181 ? -7.498 -1.727 -5.868 1.00 74.00 181 LEU A O 1
ATOM 1447 N N . PHE A 1 182 ? -6.694 0.018 -7.001 1.00 66.75 182 PHE A N 1
ATOM 1448 C CA . PHE A 1 182 ? -7.474 -0.235 -8.226 1.00 66.75 182 PHE A CA 1
ATOM 1449 C C . PHE A 1 182 ? -8.998 -0.306 -8.004 1.00 66.75 182 PHE A C 1
ATOM 1451 O O . PHE A 1 182 ? -9.709 -1.004 -8.718 1.00 66.75 182 PHE A O 1
ATOM 1458 N N . ARG A 1 183 ? -9.521 0.417 -7.002 1.00 67.62 183 ARG A N 1
ATOM 1459 C CA . ARG A 1 183 ? -10.920 0.330 -6.523 1.00 67.62 183 ARG A CA 1
ATOM 1460 C C . ARG A 1 183 ? -11.326 -1.036 -5.950 1.00 67.62 183 ARG A C 1
ATOM 1462 O O . ARG A 1 183 ? -12.482 -1.189 -5.558 1.00 67.62 183 ARG A O 1
ATOM 1469 N N . VAL A 1 184 ? -10.396 -1.977 -5.824 1.00 71.00 184 VAL A N 1
ATOM 1470 C CA . VAL A 1 184 ? -10.616 -3.286 -5.207 1.00 71.00 184 VAL A CA 1
ATOM 1471 C C . VAL A 1 184 ? -10.160 -3.222 -3.745 1.00 71.00 184 VAL A C 1
ATOM 1473 O O . VAL A 1 184 ? -9.088 -2.675 -3.467 1.00 71.00 184 VAL A O 1
ATOM 1476 N N . PRO A 1 185 ? -10.964 -3.711 -2.784 1.00 70.50 185 PRO A N 1
ATOM 1477 C CA . PRO A 1 185 ? -10.514 -3.845 -1.403 1.00 70.50 185 PRO A CA 1
ATOM 1478 C C . PRO A 1 185 ? -9.342 -4.826 -1.330 1.00 70.50 185 PRO A C 1
ATOM 1480 O O . PRO A 1 185 ? -9.443 -5.949 -1.820 1.00 70.50 185 PRO A O 1
ATOM 1483 N N . ILE A 1 186 ? -8.237 -4.405 -0.716 1.00 75.69 186 ILE A N 1
ATOM 1484 C CA . ILE A 1 186 ? -7.128 -5.317 -0.427 1.00 75.69 186 ILE A CA 1
ATOM 1485 C C . ILE A 1 186 ? -7.452 -6.020 0.883 1.00 75.69 186 ILE A C 1
ATOM 1487 O O . ILE A 1 186 ? -7.597 -5.342 1.900 1.00 75.69 186 ILE A O 1
ATOM 1491 N N . THR A 1 187 ? -7.608 -7.344 0.822 1.00 59.97 187 THR A N 1
ATOM 1492 C CA . THR A 1 187 ? -7.925 -8.229 1.956 1.00 59.97 187 THR A CA 1
ATOM 1493 C C . THR A 1 187 ? -6.690 -8.983 2.411 1.00 59.97 187 THR A C 1
ATOM 1495 O O . THR A 1 187 ? -5.859 -9.316 1.537 1.00 59.97 187 THR A O 1
#